Protein AF-A0A9W9VHS2-F1 (afdb_monomer_lite)

Organism: NCBI:txid293559

pLDDT: mean 76.86, std 19.92, range [28.86, 96.0]

Sequence (281 aa):
MIKSSSPRWDMLLHSLASDSERTNVASIMAAENLGFRDIIKYGIILMGSAIDSDSFDRALCAPLTPWAESLTKTLGGLDIGAVCSAGMRFLASLEGPADHPFGISYSLPRPHELSLCGMKPPLYYTSPATPWLTFASACVINARLLSIPLAEIMNPNARSPSSGGSFPRMALSLSPTWEQLTIPHYRYIDTLPWPSVRSRLIISLQGNPPMIDHNEFANDLVHNGIRCWISSNESWPEGDAPWHPYCWEVMPWFFEQWRFIFQNYMDDADSSYQYQKSRSI

Radius of gyration: 18.97 Å; chains: 1; bounding box: 43×40×58 Å

Structure (mmCIF, N/CA/C/O backbone):
data_AF-A0A9W9VHS2-F1
#
_entry.id   AF-A0A9W9VHS2-F1
#
loop_
_atom_site.group_PDB
_atom_site.id
_atom_site.type_symbol
_atom_site.label_atom_id
_atom_site.label_alt_id
_atom_site.label_comp_id
_atom_site.label_asym_id
_atom_site.label_entity_id
_atom_site.label_seq_id
_atom_site.pdbx_PDB_ins_code
_atom_site.Cartn_x
_atom_site.Cartn_y
_atom_site.Cartn_z
_atom_site.occupancy
_atom_site.B_iso_or_equiv
_atom_site.auth_seq_id
_atom_site.auth_comp_id
_atom_site.auth_asym_id
_atom_site.auth_atom_id
_atom_site.pdbx_PDB_model_num
ATOM 1 N N . MET A 1 1 ? -17.086 4.212 -27.301 1.00 32.53 1 MET A N 1
ATOM 2 C CA . MET A 1 1 ? -16.035 4.819 -26.459 1.00 32.53 1 MET A CA 1
ATOM 3 C C . MET A 1 1 ? -15.614 3.750 -25.467 1.00 32.53 1 MET A C 1
ATOM 5 O O . MET A 1 1 ? -16.359 3.468 -24.539 1.00 32.53 1 MET A O 1
ATOM 9 N N . ILE A 1 2 ? -14.534 3.031 -25.761 1.00 28.86 2 ILE A N 1
ATOM 10 C CA . ILE A 1 2 ? -14.019 1.992 -24.864 1.00 28.86 2 ILE A CA 1
ATOM 11 C C . ILE A 1 2 ? -13.414 2.758 -23.689 1.00 28.86 2 ILE A C 1
ATOM 13 O O . ILE A 1 2 ? -12.493 3.545 -23.902 1.00 28.86 2 ILE A O 1
ATOM 17 N N . LYS A 1 3 ? -13.989 2.625 -22.487 1.00 30.30 3 LYS A N 1
ATOM 18 C CA . LYS A 1 3 ? -13.339 3.119 -21.269 1.00 30.30 3 LYS A CA 1
ATOM 19 C C . LYS A 1 3 ? -11.943 2.504 -21.255 1.00 30.30 3 LYS A C 1
ATOM 21 O O . LYS A 1 3 ? -11.838 1.280 -21.241 1.00 30.30 3 LYS A O 1
ATOM 26 N N . SER A 1 4 ? -10.915 3.351 -21.319 1.00 37.69 4 SER A N 1
ATOM 27 C CA . SER A 1 4 ? -9.548 2.979 -20.963 1.00 37.69 4 SER A CA 1
ATOM 28 C C . SER A 1 4 ? -9.639 2.196 -19.658 1.00 37.69 4 SER A C 1
ATOM 30 O O . SER A 1 4 ? -10.175 2.704 -18.671 1.00 37.69 4 SER A O 1
ATOM 32 N N . SER A 1 5 ? -9.279 0.917 -19.688 1.00 44.41 5 SER A N 1
ATOM 33 C CA . SER A 1 5 ? -9.285 0.080 -18.500 1.00 44.41 5 SER A CA 1
ATOM 34 C C . SER A 1 5 ? -8.180 0.600 -17.590 1.00 44.41 5 SER A C 1
ATOM 36 O O . SER A 1 5 ? -7.014 0.276 -17.814 1.00 44.41 5 SER A O 1
ATOM 38 N N . SER A 1 6 ? -8.533 1.439 -16.610 1.00 46.59 6 SER A N 1
ATOM 39 C CA . SER A 1 6 ? -7.598 1.847 -15.561 1.00 46.59 6 SER A CA 1
ATOM 40 C C . SER A 1 6 ? -6.889 0.609 -15.009 1.00 46.59 6 SER A C 1
ATOM 42 O O . SER A 1 6 ? -7.543 -0.426 -14.837 1.00 46.59 6 SER A O 1
ATOM 44 N N . PRO A 1 7 ? -5.576 0.684 -14.734 1.00 51.94 7 PRO A N 1
ATOM 45 C CA . PRO A 1 7 ? -4.846 -0.419 -14.128 1.00 51.94 7 PRO A CA 1
ATOM 46 C C . PRO A 1 7 ? -5.531 -0.802 -12.814 1.00 51.94 7 PRO A C 1
ATOM 48 O O . PRO A 1 7 ? -5.584 -0.017 -11.865 1.00 51.94 7 PRO A O 1
ATOM 51 N N . ARG A 1 8 ? -6.128 -1.997 -12.777 1.00 59.66 8 ARG A N 1
ATOM 52 C CA . ARG A 1 8 ? -6.829 -2.481 -11.592 1.00 59.66 8 ARG A CA 1
ATOM 53 C C . ARG A 1 8 ? -5.835 -3.187 -10.678 1.00 59.66 8 ARG A C 1
ATOM 55 O O . ARG A 1 8 ? -5.081 -4.058 -11.108 1.00 59.66 8 ARG A O 1
ATOM 62 N N . TRP A 1 9 ? -5.845 -2.794 -9.412 1.00 53.94 9 TRP A N 1
ATOM 63 C CA . TRP A 1 9 ? -4.942 -3.307 -8.386 1.00 53.94 9 TRP A CA 1
ATOM 64 C C . TRP A 1 9 ? -5.081 -4.827 -8.162 1.00 53.94 9 TRP A C 1
ATOM 66 O O . TRP A 1 9 ? -4.118 -5.535 -7.867 1.00 53.94 9 TRP A O 1
ATOM 76 N N . ASP A 1 10 ? -6.278 -5.373 -8.366 1.00 56.59 10 ASP A N 1
ATOM 77 C CA . ASP A 1 10 ? -6.494 -6.819 -8.327 1.00 56.59 10 ASP A CA 1
ATOM 78 C C . ASP A 1 10 ? -5.578 -7.559 -9.322 1.00 56.59 10 ASP A C 1
ATOM 80 O O . ASP A 1 10 ? -4.903 -8.511 -8.935 1.00 56.59 10 ASP A O 1
ATOM 84 N N . MET A 1 11 ? -5.433 -7.074 -10.558 1.00 54.94 11 MET A N 1
ATOM 85 C CA . MET A 1 11 ? -4.626 -7.727 -11.599 1.00 54.94 11 MET A CA 1
ATOM 86 C C . MET A 1 11 ? -3.139 -7.865 -11.245 1.00 54.94 11 MET A C 1
ATOM 88 O O . MET A 1 11 ? -2.485 -8.799 -11.703 1.00 54.94 11 MET A O 1
ATOM 92 N N . LEU A 1 12 ? -2.603 -6.976 -10.412 1.00 61.34 12 LEU A N 1
ATOM 93 C CA . LEU A 1 12 ? -1.167 -6.919 -10.119 1.00 61.34 12 LEU A CA 1
ATOM 94 C C . LEU A 1 12 ? -0.788 -7.752 -8.912 1.00 61.34 12 LEU A C 1
ATOM 96 O O . LEU A 1 12 ? 0.263 -8.378 -8.893 1.00 61.34 12 LEU A O 1
ATOM 100 N N . LEU A 1 13 ? -1.676 -7.836 -7.927 1.00 62.31 13 LEU A N 1
ATOM 101 C CA . LEU A 1 13 ? -1.508 -8.807 -6.858 1.00 62.31 13 LEU A CA 1
ATOM 102 C C . LEU A 1 13 ? -1.894 -10.221 -7.323 1.00 62.31 13 LEU A C 1
ATOM 104 O O . LEU A 1 13 ? -1.479 -11.197 -6.698 1.00 62.31 13 LEU A O 1
ATOM 108 N N . HIS A 1 14 ? -2.647 -10.368 -8.418 1.00 68.69 14 HIS A N 1
ATOM 109 C CA . HIS A 1 14 ? -2.887 -11.663 -9.063 1.00 68.69 14 HIS A CA 1
ATOM 110 C C . HIS A 1 14 ? -1.685 -12.192 -9.857 1.00 68.69 14 HIS A C 1
ATOM 112 O O . HIS A 1 14 ? -1.662 -13.385 -10.156 1.00 68.69 14 HIS A O 1
ATOM 118 N N . SER A 1 15 ? -0.669 -11.373 -10.165 1.00 72.25 15 SER A N 1
ATOM 119 C CA . SER A 1 15 ? 0.542 -11.874 -10.833 1.00 72.25 15 SER A CA 1
ATOM 120 C C . SER A 1 15 ? 1.431 -12.723 -9.920 1.00 72.25 15 SER A C 1
ATOM 122 O O . SER A 1 15 ? 2.298 -13.429 -10.429 1.00 72.25 15 SER A O 1
ATOM 124 N N . LEU A 1 16 ? 1.227 -12.641 -8.600 1.00 83.06 16 LEU A N 1
ATOM 125 C CA . LEU A 1 16 ? 1.897 -13.455 -7.585 1.00 83.06 16 LEU A CA 1
ATOM 126 C C . LEU A 1 16 ? 1.024 -14.682 -7.287 1.00 83.06 16 LEU A C 1
ATOM 128 O O . LEU A 1 16 ? -0.092 -14.556 -6.773 1.00 83.06 16 LEU A O 1
ATOM 132 N N . ALA A 1 17 ? 1.511 -15.867 -7.641 1.00 79.38 17 ALA A N 1
ATOM 133 C CA . ALA A 1 17 ? 0.754 -17.114 -7.610 1.00 79.38 17 ALA A CA 1
ATOM 134 C C . ALA A 1 17 ? 0.729 -17.772 -6.221 1.00 79.38 17 ALA A C 1
ATOM 136 O O . ALA A 1 17 ? -0.190 -18.537 -5.933 1.00 79.38 17 ALA A O 1
ATOM 137 N N . SER A 1 18 ? 1.704 -17.476 -5.357 1.00 89.81 18 SER A N 1
ATOM 138 C CA . SER A 1 18 ? 1.847 -18.120 -4.046 1.00 89.81 18 SER A CA 1
ATOM 139 C C . SER A 1 18 ? 2.056 -17.142 -2.888 1.00 89.81 18 SER A C 1
ATOM 141 O O . SER A 1 18 ? 2.547 -16.025 -3.061 1.00 89.81 18 SER A O 1
ATOM 143 N N . ASP A 1 19 ? 1.740 -17.593 -1.673 1.00 90.88 19 ASP A N 1
ATOM 144 C CA . ASP A 1 19 ? 2.021 -16.846 -0.439 1.00 90.88 19 ASP A CA 1
ATOM 145 C C . ASP A 1 19 ? 3.524 -16.631 -0.219 1.00 90.88 19 ASP A C 1
ATOM 147 O O . ASP A 1 19 ? 3.930 -15.613 0.344 1.00 90.88 19 ASP A O 1
ATOM 151 N N . SER A 1 20 ? 4.356 -17.558 -0.706 1.00 91.81 20 SER A N 1
ATOM 152 C CA . SER A 1 20 ? 5.813 -17.422 -0.686 1.00 91.81 20 SER A CA 1
ATOM 153 C C . SER A 1 20 ? 6.271 -16.253 -1.560 1.00 91.81 20 SER A C 1
ATOM 155 O O . SER A 1 20 ? 7.003 -15.395 -1.072 1.00 91.81 20 SER A O 1
ATOM 157 N N . GLU A 1 21 ? 5.770 -16.142 -2.795 1.00 92.50 21 GLU A N 1
ATOM 158 C CA . GLU A 1 21 ? 6.075 -15.004 -3.675 1.00 92.50 21 GLU A CA 1
ATOM 159 C C . GLU A 1 21 ? 5.574 -13.683 -3.084 1.00 92.50 21 GLU A C 1
ATOM 161 O O . GLU A 1 21 ? 6.312 -12.701 -3.061 1.00 92.50 21 GLU A O 1
ATOM 166 N N . ARG A 1 22 ? 4.344 -13.656 -2.548 1.00 91.19 22 ARG A N 1
ATOM 167 C CA . ARG A 1 22 ? 3.786 -12.467 -1.878 1.00 91.19 22 ARG A CA 1
ATOM 168 C C . ARG A 1 22 ? 4.650 -12.018 -0.703 1.00 91.19 22 ARG A C 1
ATOM 170 O O . ARG A 1 22 ? 4.940 -10.832 -0.572 1.00 91.19 22 ARG A O 1
ATOM 177 N N . THR A 1 23 ? 5.081 -12.965 0.127 1.00 91.88 23 THR A N 1
ATOM 178 C CA . THR A 1 23 ? 5.946 -12.703 1.285 1.00 91.88 23 THR A CA 1
ATOM 179 C C . THR A 1 23 ? 7.326 -12.209 0.855 1.00 91.88 23 THR A C 1
ATOM 181 O O . THR A 1 23 ? 7.849 -11.270 1.460 1.00 91.88 23 THR A O 1
ATOM 184 N N . ASN A 1 24 ? 7.900 -12.803 -0.196 1.00 92.12 24 ASN A N 1
ATOM 185 C CA . ASN A 1 24 ? 9.197 -12.409 -0.739 1.00 92.12 24 ASN A CA 1
ATOM 186 C C . ASN A 1 24 ? 9.157 -10.973 -1.276 1.00 92.12 24 ASN A C 1
ATOM 188 O O . ASN A 1 24 ? 9.924 -10.122 -0.831 1.00 92.12 24 ASN A O 1
ATOM 192 N N . VAL A 1 25 ? 8.186 -10.670 -2.146 1.00 92.12 25 VAL A N 1
ATOM 193 C CA . VAL A 1 25 ? 8.010 -9.329 -2.722 1.00 92.12 25 VAL A CA 1
ATOM 194 C C . VAL A 1 25 ? 7.767 -8.289 -1.631 1.00 92.12 25 VAL A C 1
ATOM 196 O O . VAL A 1 25 ? 8.428 -7.255 -1.640 1.00 92.12 25 VAL A O 1
ATOM 199 N N . ALA A 1 26 ? 6.894 -8.563 -0.653 1.00 90.56 26 ALA A N 1
ATOM 200 C CA . ALA A 1 26 ? 6.683 -7.660 0.481 1.00 90.56 26 ALA A CA 1
ATOM 201 C C . ALA A 1 26 ? 7.987 -7.376 1.242 1.00 90.56 26 ALA A C 1
ATOM 203 O O . ALA A 1 26 ? 8.250 -6.240 1.629 1.00 90.56 26 ALA A O 1
ATOM 204 N N . SER A 1 27 ? 8.816 -8.404 1.444 1.00 90.31 27 SER A N 1
ATOM 205 C CA . SER A 1 27 ? 10.084 -8.277 2.167 1.00 90.31 27 SER A CA 1
ATOM 206 C C . SER A 1 27 ? 11.113 -7.461 1.387 1.00 90.31 27 SER A C 1
ATOM 208 O O . SER A 1 27 ? 11.754 -6.601 1.985 1.00 90.31 27 SER A O 1
ATOM 210 N N . ILE A 1 28 ? 11.224 -7.669 0.070 1.00 91.19 28 ILE A N 1
ATOM 211 C CA . ILE A 1 28 ? 12.094 -6.879 -0.816 1.00 91.19 28 ILE A CA 1
ATOM 212 C C . ILE A 1 28 ? 11.633 -5.424 -0.864 1.00 91.19 28 ILE A C 1
ATOM 214 O O . ILE A 1 28 ? 12.440 -4.520 -0.670 1.00 91.19 28 ILE A O 1
ATOM 218 N N . MET A 1 29 ? 10.332 -5.189 -1.072 1.00 90.00 29 MET A N 1
ATOM 219 C CA . MET A 1 29 ? 9.780 -3.834 -1.106 1.00 90.00 29 MET A CA 1
ATOM 220 C C . MET A 1 29 ? 10.094 -3.077 0.178 1.00 90.00 29 MET A C 1
ATOM 222 O O . MET A 1 29 ? 10.474 -1.915 0.121 1.00 90.00 29 MET A O 1
ATOM 226 N N . ALA A 1 30 ? 9.976 -3.741 1.326 1.00 87.50 30 ALA A N 1
ATOM 227 C CA . ALA A 1 30 ? 10.257 -3.105 2.596 1.00 87.50 30 ALA A CA 1
ATOM 228 C C . ALA A 1 30 ? 11.762 -2.881 2.827 1.00 87.50 30 ALA A C 1
ATOM 230 O O . ALA A 1 30 ? 12.138 -1.821 3.315 1.00 87.50 30 ALA A O 1
ATOM 231 N N . ALA A 1 31 ? 12.618 -3.837 2.450 1.00 85.75 31 ALA A N 1
ATOM 232 C CA . ALA A 1 31 ? 14.073 -3.726 2.589 1.00 85.75 31 ALA A CA 1
ATOM 233 C C . ALA A 1 31 ? 14.669 -2.586 1.760 1.00 85.75 31 ALA A C 1
ATOM 235 O O . ALA A 1 31 ? 15.481 -1.812 2.257 1.00 85.75 31 ALA A O 1
ATOM 236 N N . GLU A 1 32 ? 14.211 -2.459 0.518 1.00 87.75 32 GLU A N 1
ATOM 237 C CA . GLU A 1 32 ? 14.731 -1.497 -0.457 1.00 87.75 32 GLU A CA 1
ATOM 238 C C . GLU A 1 32 ? 13.888 -0.211 -0.521 1.00 87.75 32 GLU A C 1
ATOM 240 O O . GLU A 1 32 ? 14.086 0.645 -1.382 1.00 87.75 32 GLU A O 1
ATOM 245 N N . ASN A 1 33 ? 12.916 -0.077 0.385 1.00 88.12 33 ASN A N 1
ATOM 246 C CA . ASN A 1 33 ? 11.958 1.020 0.437 1.00 88.12 33 ASN A CA 1
ATOM 247 C C . ASN A 1 33 ? 11.259 1.311 -0.907 1.00 88.12 33 ASN A C 1
ATOM 249 O O . ASN A 1 33 ? 11.083 2.462 -1.314 1.00 88.12 33 ASN A O 1
ATOM 253 N N . LEU A 1 34 ? 10.868 0.253 -1.614 1.00 89.31 34 LEU A N 1
ATOM 254 C CA . LEU A 1 34 ? 10.245 0.350 -2.927 1.00 89.31 34 LEU A CA 1
ATOM 255 C C . LEU A 1 34 ? 8.770 0.708 -2.796 1.00 89.31 34 LEU A C 1
ATOM 257 O O . LEU A 1 34 ? 8.041 0.228 -1.922 1.00 89.31 34 LEU A O 1
ATOM 261 N N . GLY A 1 35 ? 8.318 1.551 -3.713 1.00 87.00 35 GLY A N 1
ATOM 262 C CA . GLY A 1 35 ? 6.918 1.837 -3.942 1.00 87.00 35 GLY A CA 1
ATOM 263 C C . GLY A 1 35 ? 6.473 1.304 -5.294 1.00 87.00 35 GLY A C 1
ATOM 264 O O . GLY A 1 35 ? 7.200 0.661 -6.053 1.00 87.00 35 GLY A O 1
ATOM 265 N N . PHE A 1 36 ? 5.236 1.621 -5.634 1.00 86.25 36 PHE A N 1
ATOM 266 C CA . PHE A 1 36 ? 4.644 1.128 -6.865 1.00 86.25 36 PHE A CA 1
ATOM 267 C C . PHE A 1 36 ? 5.265 1.726 -8.139 1.00 86.25 36 PHE A C 1
ATOM 269 O O . PHE A 1 36 ? 5.357 1.069 -9.177 1.00 86.25 36 PHE A O 1
ATOM 276 N N . ARG A 1 37 ? 5.772 2.959 -8.047 1.00 89.50 37 ARG A N 1
ATOM 277 C CA . ARG A 1 37 ? 6.548 3.581 -9.127 1.00 89.50 37 ARG A CA 1
ATOM 278 C C . ARG A 1 37 ? 7.800 2.773 -9.485 1.00 89.50 37 ARG A C 1
ATOM 280 O O . ARG A 1 37 ? 8.171 2.722 -10.653 1.00 89.50 37 ARG A O 1
ATOM 287 N N . ASP A 1 38 ? 8.422 2.123 -8.500 1.00 92.25 38 ASP A N 1
ATOM 288 C CA . ASP A 1 38 ? 9.643 1.337 -8.676 1.00 92.25 38 ASP A CA 1
ATOM 289 C C . ASP A 1 38 ? 9.328 0.022 -9.393 1.00 92.25 38 ASP A C 1
ATOM 291 O O . ASP A 1 38 ? 10.017 -0.343 -10.342 1.00 92.25 38 ASP A O 1
ATOM 295 N N . ILE A 1 39 ? 8.210 -0.621 -9.036 1.00 92.00 39 ILE A N 1
ATOM 296 C CA . ILE A 1 39 ? 7.674 -1.788 -9.757 1.00 92.00 39 ILE A CA 1
ATOM 297 C C . ILE A 1 39 ? 7.435 -1.447 -11.234 1.00 92.00 39 ILE A C 1
ATOM 299 O O . ILE A 1 39 ? 7.870 -2.186 -12.118 1.00 92.00 39 ILE A O 1
ATOM 303 N N . ILE A 1 40 ? 6.790 -0.309 -11.513 1.00 91.75 40 ILE A N 1
ATOM 304 C CA . ILE A 1 40 ? 6.553 0.158 -12.886 1.00 91.75 40 ILE A CA 1
ATOM 305 C C . ILE A 1 40 ? 7.873 0.443 -13.607 1.00 91.75 40 ILE A C 1
ATOM 307 O O . ILE A 1 40 ? 8.042 0.016 -14.747 1.00 91.75 40 ILE A O 1
ATOM 311 N N . LYS A 1 41 ? 8.836 1.097 -12.948 1.00 93.88 41 LYS A N 1
ATOM 312 C CA . LYS A 1 41 ? 10.167 1.360 -13.510 1.00 93.88 41 LYS A CA 1
ATOM 313 C C . LYS A 1 41 ? 10.887 0.068 -13.897 1.00 93.88 41 LYS A C 1
ATOM 315 O O . LYS A 1 41 ? 11.381 -0.021 -15.019 1.00 93.88 41 LYS A O 1
ATOM 320 N N . TYR A 1 42 ? 10.914 -0.939 -13.022 1.00 94.94 42 TYR A N 1
ATOM 321 C CA . TYR A 1 42 ? 11.505 -2.241 -13.350 1.00 94.94 42 TYR A CA 1
ATOM 322 C C . TYR A 1 42 ? 10.773 -2.916 -14.511 1.00 94.94 42 TYR A C 1
ATOM 324 O O . TYR A 1 42 ? 11.420 -3.410 -15.431 1.00 94.94 42 TYR A O 1
ATOM 332 N N . GLY A 1 43 ? 9.439 -2.866 -14.525 1.00 93.94 43 GLY A N 1
ATOM 333 C CA . GLY A 1 43 ? 8.633 -3.363 -15.638 1.00 93.94 43 GLY A CA 1
ATOM 334 C C . GLY A 1 43 ? 8.981 -2.710 -16.978 1.00 93.94 43 GLY A C 1
ATOM 335 O O . GLY A 1 43 ? 9.184 -3.407 -17.966 1.00 93.94 43 GLY A O 1
ATOM 336 N N . ILE A 1 44 ? 9.113 -1.381 -17.010 1.00 94.06 44 ILE A N 1
ATOM 337 C CA . ILE A 1 44 ? 9.492 -0.617 -18.210 1.00 94.06 44 ILE A CA 1
ATOM 338 C C . ILE A 1 44 ? 10.878 -1.048 -18.712 1.00 94.06 44 ILE A C 1
ATOM 340 O O . ILE A 1 44 ? 11.036 -1.305 -19.906 1.00 94.06 44 ILE A O 1
ATOM 344 N N . ILE A 1 45 ? 11.853 -1.177 -17.804 1.00 95.06 45 ILE A N 1
ATOM 345 C CA . ILE A 1 45 ? 13.222 -1.610 -18.128 1.00 95.06 45 ILE A CA 1
ATOM 346 C C . ILE A 1 45 ? 13.221 -3.013 -18.744 1.00 95.06 45 ILE A C 1
ATOM 348 O O . ILE A 1 45 ? 13.846 -3.239 -19.779 1.00 95.06 45 ILE A O 1
ATOM 352 N N . LEU A 1 46 ? 12.481 -3.950 -18.149 1.00 94.81 46 LEU A N 1
ATOM 353 C CA . LEU A 1 46 ? 12.388 -5.333 -18.633 1.00 94.81 46 LEU A CA 1
ATOM 354 C C . LEU A 1 46 ? 11.705 -5.443 -19.997 1.00 94.81 46 LEU A C 1
ATOM 356 O O . LEU A 1 46 ? 12.008 -6.351 -20.766 1.00 94.81 46 LEU A O 1
ATOM 360 N N . MET A 1 47 ? 10.820 -4.501 -20.315 1.00 92.81 47 MET A N 1
ATOM 361 C CA . MET A 1 47 ? 10.175 -4.388 -21.624 1.00 92.81 47 MET A CA 1
ATOM 362 C C . MET A 1 47 ? 11.055 -3.671 -22.666 1.00 92.81 47 MET A C 1
ATOM 364 O O . MET A 1 47 ? 10.578 -3.344 -23.752 1.00 92.81 47 MET A O 1
ATOM 368 N N . GLY A 1 48 ? 12.332 -3.412 -22.361 1.00 92.38 48 GLY A N 1
ATOM 369 C CA . GLY A 1 48 ? 13.285 -2.787 -23.283 1.00 92.38 48 GLY A CA 1
ATOM 370 C C . GLY A 1 48 ? 13.081 -1.282 -23.467 1.00 92.38 48 GLY A C 1
ATOM 371 O O . GLY A 1 48 ? 13.552 -0.715 -24.450 1.00 92.38 48 GLY A O 1
ATOM 372 N N . SER A 1 49 ? 12.366 -0.638 -22.544 1.00 92.69 49 SER A N 1
ATOM 373 C CA . SER A 1 49 ? 12.118 0.805 -22.531 1.00 92.69 49 SER A CA 1
ATOM 374 C C . SER A 1 49 ? 12.828 1.471 -21.349 1.00 92.69 49 SER A C 1
ATOM 376 O O . SER A 1 49 ? 13.364 0.806 -20.465 1.00 92.69 49 SER A O 1
ATOM 378 N N . ALA A 1 50 ? 12.835 2.801 -21.308 1.00 91.75 50 ALA A N 1
ATOM 379 C CA . ALA A 1 50 ? 13.382 3.562 -20.190 1.00 91.75 50 ALA A CA 1
ATOM 380 C C . ALA A 1 50 ? 12.447 4.715 -19.819 1.00 91.75 50 ALA A C 1
ATOM 382 O O . ALA A 1 50 ? 11.735 5.246 -20.668 1.00 91.75 50 ALA A O 1
ATOM 383 N N . ILE A 1 51 ? 12.469 5.091 -18.543 1.00 92.31 51 ILE A N 1
ATOM 384 C CA . ILE A 1 51 ? 11.773 6.261 -18.009 1.00 92.31 51 ILE A CA 1
ATOM 385 C C . ILE A 1 51 ? 12.817 7.314 -17.633 1.00 92.31 51 ILE A C 1
ATOM 387 O O . ILE A 1 51 ? 13.817 6.992 -16.989 1.00 92.31 51 ILE A O 1
ATOM 391 N N . ASP A 1 52 ? 12.611 8.556 -18.063 1.00 92.19 52 ASP A N 1
ATOM 392 C CA . ASP A 1 52 ? 13.448 9.684 -17.658 1.00 92.19 52 ASP A CA 1
ATOM 393 C C . ASP A 1 52 ? 13.171 10.092 -16.199 1.00 92.19 52 ASP A C 1
ATOM 395 O O . ASP A 1 52 ? 12.121 9.764 -15.640 1.00 92.19 52 ASP A O 1
ATOM 399 N N . SER A 1 53 ? 14.121 10.796 -15.570 1.00 90.62 53 SER A N 1
ATOM 400 C CA . SER A 1 53 ? 14.007 11.170 -14.150 1.00 90.62 53 SER A CA 1
ATOM 401 C C . SER A 1 53 ? 12.775 12.027 -13.883 1.00 90.62 53 SER A C 1
ATOM 403 O O . SER A 1 53 ? 12.047 11.747 -12.939 1.00 90.62 53 SER A O 1
ATOM 405 N N . ASP A 1 54 ? 12.477 13.000 -14.746 1.00 88.88 54 ASP A N 1
ATOM 406 C CA . ASP A 1 54 ? 11.348 13.913 -14.544 1.00 88.88 54 ASP A CA 1
ATOM 407 C C . ASP A 1 54 ? 10.011 13.161 -14.610 1.00 88.88 54 ASP A C 1
ATOM 409 O O . ASP A 1 54 ? 9.105 13.376 -13.801 1.00 88.88 54 ASP A O 1
ATOM 413 N N . SER A 1 55 ? 9.866 12.236 -15.560 1.00 89.88 55 SER A N 1
ATOM 414 C CA . SER A 1 55 ? 8.706 11.347 -15.644 1.00 89.88 55 SER A CA 1
ATOM 415 C C . SER A 1 55 ? 8.599 10.410 -14.448 1.00 89.88 55 SER A C 1
ATOM 417 O O . SER A 1 55 ? 7.484 10.142 -14.002 1.00 89.88 55 SER A O 1
ATOM 419 N N . PHE A 1 56 ? 9.718 9.927 -13.912 1.00 90.44 56 PHE A N 1
ATOM 420 C CA . PHE A 1 56 ? 9.726 9.086 -12.719 1.00 90.44 56 PHE A CA 1
ATOM 421 C C . PHE A 1 56 ? 9.359 9.874 -11.452 1.00 90.44 56 PHE A C 1
ATOM 423 O O . PHE A 1 56 ? 8.534 9.415 -10.664 1.00 90.44 56 PHE A O 1
ATOM 430 N N . ASP A 1 57 ? 9.898 11.079 -11.279 1.00 88.50 57 ASP A N 1
ATOM 431 C CA . ASP A 1 57 ? 9.674 11.919 -10.099 1.00 88.50 57 ASP A CA 1
ATOM 432 C C . ASP A 1 57 ? 8.259 12.503 -10.060 1.00 88.50 57 ASP A C 1
ATOM 434 O O . ASP A 1 57 ? 7.679 12.656 -8.981 1.00 88.50 57 ASP A O 1
ATOM 438 N N . ARG A 1 58 ? 7.632 12.716 -11.228 1.00 87.50 58 ARG A N 1
ATOM 439 C CA . ARG A 1 58 ? 6.209 13.086 -11.331 1.00 87.50 58 ARG A CA 1
ATOM 440 C C . ARG A 1 58 ? 5.263 12.101 -10.638 1.00 87.50 58 ARG A C 1
ATOM 442 O O . ARG A 1 58 ? 4.184 12.525 -10.232 1.00 87.50 58 ARG A O 1
ATOM 449 N N . ALA A 1 59 ? 5.671 10.845 -10.444 1.00 87.31 59 ALA A N 1
ATOM 450 C CA . ALA A 1 59 ? 4.925 9.856 -9.663 1.00 87.31 59 ALA A CA 1
ATOM 451 C C . ALA A 1 59 ? 4.632 10.311 -8.222 1.00 87.31 59 ALA A C 1
ATOM 453 O O . ALA A 1 59 ? 3.665 9.879 -7.616 1.00 87.31 59 ALA A O 1
ATOM 454 N N . LEU A 1 60 ? 5.469 11.173 -7.636 1.00 85.00 60 LEU A N 1
ATOM 455 C CA . LEU A 1 60 ? 5.259 11.653 -6.264 1.00 85.00 60 LEU A CA 1
ATOM 456 C C . LEU A 1 60 ? 4.202 12.759 -6.170 1.00 85.00 60 LEU A C 1
ATOM 458 O O . LEU A 1 60 ? 3.692 13.048 -5.087 1.00 85.00 60 LEU A O 1
ATOM 462 N N . CYS A 1 61 ? 3.878 13.387 -7.297 1.00 85.25 61 CYS A N 1
ATOM 463 C CA . CYS A 1 61 ? 3.087 14.612 -7.347 1.00 85.25 61 CYS A CA 1
ATOM 464 C C . CYS A 1 61 ? 1.725 14.421 -8.024 1.00 85.25 61 CYS A C 1
ATOM 466 O O . CYS A 1 61 ? 1.022 15.407 -8.240 1.00 85.25 61 CYS A O 1
ATOM 468 N N . ALA A 1 62 ? 1.358 13.193 -8.390 1.00 85.62 62 ALA A N 1
ATOM 469 C CA . ALA A 1 62 ? 0.128 12.900 -9.110 1.00 85.62 62 ALA A CA 1
ATOM 470 C C . ALA A 1 62 ? -0.481 11.562 -8.662 1.00 85.62 62 ALA A C 1
ATOM 472 O O . ALA A 1 62 ? 0.262 10.676 -8.241 1.00 85.62 62 ALA A O 1
ATOM 473 N N . PRO A 1 63 ? -1.807 11.379 -8.808 1.00 88.56 63 PRO A N 1
ATOM 474 C CA . PRO A 1 63 ? -2.428 10.072 -8.630 1.00 88.56 63 PRO A CA 1
ATOM 475 C C . PRO A 1 63 ? -1.897 9.050 -9.644 1.00 88.56 63 PRO A C 1
ATOM 477 O O . PRO A 1 63 ? -1.416 9.412 -10.729 1.00 88.56 63 PRO A O 1
ATOM 480 N N . LEU A 1 64 ? -2.043 7.760 -9.325 1.00 87.12 64 LEU A N 1
ATOM 481 C CA . LEU A 1 64 ? -1.453 6.683 -10.127 1.00 87.12 64 LEU A CA 1
ATOM 482 C C . LEU A 1 64 ? -1.976 6.682 -11.567 1.00 87.12 64 LEU A C 1
ATOM 484 O O . LEU A 1 64 ? -1.197 6.554 -12.511 1.00 87.12 64 LEU A O 1
ATOM 488 N N . THR A 1 65 ? -3.296 6.804 -11.739 1.00 85.81 65 THR A N 1
ATOM 489 C CA . THR A 1 65 ? -3.938 6.679 -13.058 1.00 85.81 65 THR A CA 1
ATOM 490 C C . THR A 1 65 ? -3.480 7.783 -14.023 1.00 85.81 65 THR A C 1
ATOM 492 O O . THR A 1 65 ? -2.969 7.438 -15.091 1.00 85.81 65 THR A O 1
ATOM 495 N N . PRO A 1 66 ? -3.559 9.087 -13.681 1.00 88.44 66 PRO A N 1
ATOM 496 C CA . PRO A 1 66 ? -3.041 10.153 -14.542 1.00 88.44 66 PRO A CA 1
ATOM 497 C C . PRO A 1 66 ? -1.548 10.018 -14.868 1.00 88.44 66 PRO A C 1
ATOM 499 O O . PRO A 1 66 ? -1.137 10.280 -16.003 1.00 88.44 66 PRO A O 1
ATOM 502 N N . TRP A 1 67 ? -0.728 9.598 -13.899 1.00 90.25 67 TRP A N 1
ATOM 503 C CA . TRP A 1 67 ? 0.699 9.378 -14.131 1.00 90.25 67 TRP A CA 1
ATOM 504 C C . TRP A 1 67 ? 0.940 8.220 -15.109 1.00 90.25 67 TRP A C 1
ATOM 506 O O . TRP A 1 67 ? 1.643 8.395 -16.106 1.00 90.25 67 TRP A O 1
ATOM 516 N N . ALA A 1 68 ? 0.290 7.074 -14.894 1.00 87.94 68 ALA A N 1
ATOM 517 C CA . ALA A 1 68 ? 0.379 5.911 -15.772 1.00 87.94 68 ALA A CA 1
ATOM 518 C C . ALA A 1 68 ? -0.095 6.222 -17.203 1.00 87.94 68 ALA A C 1
ATOM 520 O O . ALA A 1 68 ? 0.577 5.859 -18.167 1.00 87.94 68 ALA A O 1
ATOM 521 N N . GLU A 1 69 ? -1.195 6.966 -17.363 1.00 88.31 69 GLU A N 1
ATOM 522 C CA . GLU A 1 69 ? -1.661 7.425 -18.677 1.00 88.31 69 GLU A CA 1
ATOM 523 C C . GLU A 1 69 ? -0.643 8.339 -19.371 1.00 88.31 69 GLU A C 1
ATOM 525 O O . GLU A 1 69 ? -0.460 8.254 -20.590 1.00 88.31 69 GLU A O 1
ATOM 530 N N . SER A 1 70 ? 0.034 9.213 -18.616 1.00 90.25 70 SER A N 1
ATOM 531 C CA . SER A 1 70 ? 1.120 10.029 -19.162 1.00 90.25 70 SER A CA 1
ATOM 532 C C . SER A 1 70 ? 2.274 9.155 -19.646 1.00 90.25 70 SER A C 1
ATOM 534 O O . SER A 1 70 ? 2.814 9.436 -20.714 1.00 90.25 70 SER A O 1
ATOM 536 N N . LEU A 1 71 ? 2.644 8.105 -18.908 1.00 89.94 71 LEU A N 1
ATOM 537 C CA . LEU A 1 71 ? 3.700 7.179 -19.324 1.00 89.94 71 LEU A CA 1
ATOM 538 C C . LEU A 1 71 ? 3.322 6.426 -20.595 1.00 89.94 71 LEU A C 1
ATOM 540 O O . LEU A 1 71 ? 4.123 6.379 -21.526 1.00 89.94 71 LEU A O 1
ATOM 544 N N . THR A 1 72 ? 2.098 5.898 -20.679 1.00 88.56 72 THR A N 1
ATOM 545 C CA . THR A 1 72 ? 1.605 5.222 -21.887 1.00 88.56 72 THR A CA 1
ATOM 546 C C . THR A 1 72 ? 1.680 6.137 -23.106 1.00 88.56 72 THR A C 1
ATOM 548 O O . THR A 1 72 ? 2.096 5.691 -24.172 1.00 88.56 72 THR A O 1
ATOM 551 N N . LYS A 1 73 ? 1.328 7.423 -22.969 1.00 89.06 73 LYS A N 1
ATOM 552 C CA . LYS A 1 73 ? 1.433 8.399 -24.069 1.00 89.06 73 LYS A CA 1
ATOM 553 C C . LYS A 1 73 ? 2.885 8.659 -24.472 1.00 89.06 73 LYS A C 1
ATOM 555 O O . LYS A 1 73 ? 3.185 8.638 -25.662 1.00 89.06 73 LYS A O 1
ATOM 560 N N . THR A 1 74 ? 3.775 8.879 -23.505 1.00 88.94 74 THR A N 1
ATOM 561 C CA . THR A 1 74 ? 5.192 9.183 -23.767 1.00 88.94 74 THR A CA 1
ATOM 562 C C . THR A 1 74 ? 5.946 7.989 -24.354 1.00 88.94 74 THR A C 1
ATOM 564 O O . THR A 1 74 ? 6.797 8.163 -25.219 1.00 88.94 74 THR A O 1
ATOM 567 N N . LEU A 1 75 ? 5.619 6.773 -23.912 1.00 87.50 75 LEU A N 1
ATOM 568 C CA . LEU A 1 75 ? 6.340 5.543 -24.251 1.00 87.50 75 LEU A CA 1
ATOM 569 C C . LEU A 1 75 ? 5.654 4.723 -25.358 1.00 87.50 75 LEU A C 1
ATOM 571 O O . LEU A 1 75 ? 5.942 3.542 -25.525 1.00 87.50 75 LEU A O 1
ATOM 575 N N . GLY A 1 76 ? 4.752 5.336 -26.131 1.00 84.88 76 GLY A N 1
ATOM 576 C CA . GLY A 1 76 ? 4.233 4.740 -27.366 1.00 84.88 76 GLY A CA 1
ATOM 577 C C . GLY A 1 76 ? 3.184 3.640 -27.181 1.00 84.88 76 GLY A C 1
ATOM 578 O O . GLY A 1 76 ? 3.147 2.697 -27.965 1.00 84.88 76 GLY A O 1
ATOM 579 N N . GLY A 1 77 ? 2.306 3.757 -26.182 1.00 81.06 77 GLY A N 1
ATOM 580 C CA . GLY A 1 77 ? 1.177 2.840 -26.002 1.00 81.06 77 GLY A CA 1
ATOM 581 C C . GLY A 1 77 ? 1.488 1.613 -25.145 1.00 81.06 77 GLY A C 1
ATOM 582 O O . GLY A 1 77 ? 0.907 0.556 -25.378 1.00 81.06 77 GLY A O 1
ATOM 583 N N . LEU A 1 78 ? 2.388 1.738 -24.162 1.00 83.50 78 LEU A N 1
ATOM 584 C CA . LEU A 1 78 ? 2.674 0.662 -23.208 1.00 83.50 78 LEU A CA 1
ATOM 585 C C . LEU A 1 78 ? 1.407 0.170 -22.494 1.00 83.50 78 LEU A C 1
ATOM 587 O O . LEU A 1 78 ? 0.653 0.963 -21.919 1.00 83.50 78 LEU A O 1
ATOM 591 N N . ASP A 1 79 ? 1.242 -1.153 -22.461 1.00 86.75 79 ASP A N 1
ATOM 592 C CA . ASP A 1 79 ? 0.284 -1.828 -21.589 1.00 86.75 79 ASP A CA 1
ATOM 593 C C . ASP A 1 79 ? 0.812 -1.792 -20.148 1.00 86.75 79 ASP A C 1
ATOM 595 O O . ASP A 1 79 ? 1.707 -2.549 -19.764 1.00 86.75 79 ASP A O 1
ATOM 599 N N . ILE A 1 80 ? 0.252 -0.888 -19.343 1.00 84.25 80 ILE A N 1
ATOM 600 C CA . ILE A 1 80 ? 0.640 -0.705 -17.939 1.00 84.25 80 ILE A CA 1
ATOM 601 C C . ILE A 1 80 ? 0.384 -1.972 -17.112 1.00 84.25 80 ILE A C 1
ATOM 603 O O . ILE A 1 80 ? 1.155 -2.268 -16.201 1.00 84.25 80 ILE A O 1
ATOM 607 N N . GLY A 1 81 ? -0.641 -2.763 -17.440 1.00 83.44 81 GLY A N 1
ATOM 608 C CA . GLY A 1 81 ? -0.899 -4.036 -16.766 1.00 83.44 81 GLY A CA 1
ATOM 609 C C . GLY A 1 81 ? 0.225 -5.044 -17.008 1.00 83.44 81 GLY A C 1
ATOM 610 O O . GLY A 1 81 ? 0.702 -5.687 -16.064 1.00 83.44 81 GLY A O 1
ATOM 611 N N . ALA A 1 82 ? 0.703 -5.139 -18.252 1.00 87.19 82 ALA A N 1
ATOM 612 C CA . ALA A 1 82 ? 1.849 -5.974 -18.608 1.00 87.19 82 ALA A CA 1
ATOM 613 C C . ALA A 1 82 ? 3.152 -5.475 -17.960 1.00 87.19 82 ALA A C 1
ATOM 615 O O . ALA A 1 82 ? 3.899 -6.282 -17.405 1.00 87.19 82 ALA A O 1
ATOM 616 N N . VAL A 1 83 ? 3.387 -4.157 -17.959 1.00 90.06 83 VAL A N 1
ATOM 617 C CA . VAL A 1 83 ? 4.538 -3.514 -17.298 1.00 90.06 83 VAL A CA 1
ATOM 618 C C . VAL A 1 83 ? 4.573 -3.858 -15.810 1.00 90.06 83 VAL A C 1
ATOM 620 O O . VAL A 1 83 ? 5.569 -4.391 -15.322 1.00 90.06 83 VAL A O 1
ATOM 623 N N . CYS A 1 84 ? 3.481 -3.622 -15.086 1.00 87.31 84 CYS A N 1
ATOM 624 C CA . CYS A 1 84 ? 3.419 -3.926 -13.661 1.00 87.31 84 CYS A CA 1
ATOM 625 C C . CYS A 1 84 ? 3.576 -5.432 -13.388 1.00 87.31 84 CYS A C 1
ATOM 627 O O . CYS A 1 84 ? 4.272 -5.809 -12.449 1.00 87.31 84 CYS A O 1
ATOM 629 N N . SER A 1 85 ? 2.985 -6.298 -14.223 1.00 87.94 85 SER A N 1
ATOM 630 C CA . SER A 1 85 ? 3.142 -7.756 -14.100 1.00 87.94 85 SER A CA 1
ATOM 631 C C . SER A 1 85 ? 4.596 -8.198 -14.293 1.00 87.94 85 SER A C 1
ATOM 633 O O . SER A 1 85 ? 5.076 -9.065 -13.563 1.00 87.94 85 SER A O 1
ATOM 635 N N . ALA A 1 86 ? 5.307 -7.607 -15.259 1.00 92.06 86 ALA A N 1
ATOM 636 C CA . ALA A 1 86 ? 6.725 -7.869 -15.489 1.00 92.06 86 ALA A CA 1
ATOM 637 C C . ALA A 1 86 ? 7.577 -7.413 -14.296 1.00 92.06 86 ALA A C 1
ATOM 639 O O . ALA A 1 86 ? 8.397 -8.189 -13.807 1.00 92.06 86 ALA A O 1
ATOM 640 N N . GLY A 1 87 ? 7.329 -6.206 -13.775 1.00 93.06 87 GLY A N 1
ATOM 641 C CA . GLY A 1 87 ? 8.010 -5.682 -12.590 1.00 93.06 87 GLY A CA 1
ATOM 642 C C . GLY A 1 87 ? 7.784 -6.540 -11.341 1.00 93.06 87 GLY A C 1
ATOM 643 O O . GLY A 1 87 ? 8.742 -6.904 -10.663 1.00 93.06 87 GLY A O 1
ATOM 644 N N . MET A 1 88 ? 6.537 -6.939 -11.068 1.00 90.31 88 MET A N 1
ATOM 645 C CA . MET A 1 88 ? 6.203 -7.812 -9.934 1.00 90.31 88 MET A CA 1
ATOM 646 C C . MET A 1 88 ? 6.865 -9.188 -10.041 1.00 90.31 88 MET A C 1
ATOM 648 O O . MET A 1 88 ? 7.420 -9.678 -9.061 1.00 90.31 88 MET A O 1
ATOM 652 N N . ARG A 1 89 ? 6.837 -9.813 -11.226 1.00 92.19 89 ARG A N 1
ATOM 653 C CA . ARG A 1 89 ? 7.493 -11.113 -11.450 1.00 92.19 89 ARG A CA 1
ATOM 654 C C . ARG A 1 89 ? 9.005 -11.027 -11.324 1.00 92.19 89 ARG A C 1
ATOM 656 O O . ARG A 1 89 ? 9.618 -11.954 -10.808 1.00 92.19 89 ARG A O 1
ATOM 663 N N . PHE A 1 90 ? 9.597 -9.922 -11.763 1.00 94.50 90 PHE A N 1
ATOM 664 C CA . PHE A 1 90 ? 11.015 -9.683 -11.556 1.00 94.50 90 PHE A CA 1
ATOM 665 C C . PHE A 1 90 ? 11.354 -9.617 -10.071 1.00 94.50 90 PHE A C 1
ATOM 667 O O . PHE A 1 90 ? 12.199 -10.391 -9.636 1.00 94.50 90 PHE A O 1
ATOM 674 N N . LEU A 1 91 ? 10.641 -8.808 -9.278 1.00 93.31 91 LEU A N 1
ATOM 675 C CA . LEU A 1 91 ? 10.850 -8.781 -7.825 1.00 93.31 91 LEU A CA 1
ATOM 676 C C . LEU A 1 91 ? 10.646 -10.162 -7.189 1.00 93.31 91 LEU A C 1
ATOM 678 O O . LEU A 1 91 ? 11.447 -10.568 -6.358 1.00 93.31 91 LEU A O 1
ATOM 682 N N . ALA A 1 92 ? 9.623 -10.910 -7.609 1.00 93.19 92 ALA A N 1
ATOM 683 C CA . ALA A 1 92 ? 9.376 -12.259 -7.104 1.00 93.19 92 ALA A CA 1
ATOM 684 C C . ALA A 1 92 ? 10.516 -13.243 -7.424 1.00 93.19 92 ALA A C 1
ATOM 686 O O . ALA A 1 92 ? 10.729 -14.178 -6.656 1.00 93.19 92 ALA A O 1
ATOM 687 N N . SER A 1 93 ? 11.241 -13.029 -8.528 1.00 94.31 93 SER A N 1
ATOM 688 C CA . SER A 1 93 ? 12.387 -13.851 -8.941 1.00 94.31 93 SER A CA 1
ATOM 689 C C . SER A 1 93 ? 13.694 -13.524 -8.216 1.00 94.31 93 SER A C 1
ATOM 691 O O . SER A 1 93 ? 14.638 -14.307 -8.298 1.00 94.31 93 SER A O 1
ATOM 693 N N . LEU A 1 94 ? 13.766 -12.376 -7.536 1.00 94.19 94 LEU A N 1
ATOM 694 C CA . LEU A 1 94 ? 14.934 -12.003 -6.747 1.00 94.19 94 LEU A CA 1
ATOM 695 C C . LEU A 1 94 ? 14.960 -12.791 -5.437 1.00 94.19 94 LEU A C 1
ATOM 697 O O . LEU A 1 94 ? 13.922 -13.093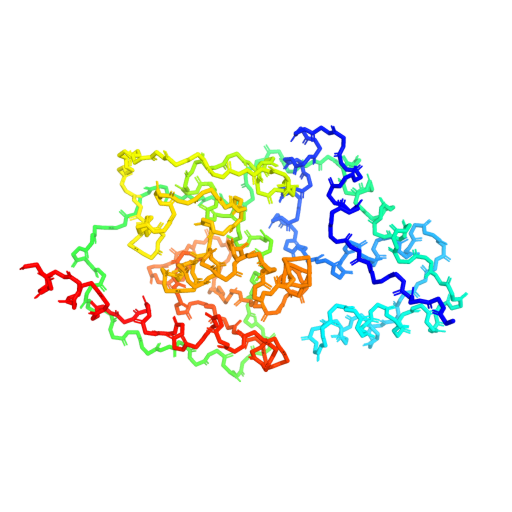 -4.843 1.00 94.19 94 LEU A O 1
ATOM 701 N N . GLU A 1 95 ? 16.166 -13.081 -4.962 1.00 92.50 95 GLU A N 1
ATOM 702 C CA . GLU A 1 95 ? 16.356 -13.591 -3.611 1.00 92.50 95 GLU A CA 1
ATOM 703 C C . GLU A 1 95 ? 16.045 -12.470 -2.612 1.00 92.50 95 GLU A C 1
ATOM 705 O O . GLU A 1 95 ? 16.626 -11.384 -2.674 1.00 92.50 95 GLU A O 1
ATOM 710 N N . GLY A 1 96 ? 15.073 -12.711 -1.733 1.00 85.81 96 GLY A N 1
ATOM 711 C CA . GLY A 1 96 ? 14.732 -11.777 -0.668 1.00 85.81 96 GLY A CA 1
ATOM 712 C C . GLY A 1 96 ? 15.846 -11.652 0.371 1.00 85.81 96 GLY A C 1
ATOM 713 O O . GLY A 1 96 ? 16.763 -12.473 0.414 1.00 85.81 96 GLY A O 1
ATOM 714 N N . PRO A 1 97 ? 15.775 -10.639 1.248 1.00 84.88 97 PRO A N 1
ATOM 715 C CA . PRO A 1 97 ? 16.774 -10.461 2.293 1.00 84.88 97 PRO A CA 1
ATOM 716 C C . PRO A 1 97 ? 16.809 -11.684 3.227 1.00 84.88 97 PRO A C 1
ATOM 718 O O . PRO A 1 97 ? 15.762 -12.169 3.662 1.00 84.88 97 PRO A O 1
ATOM 721 N N . ALA A 1 98 ? 18.019 -12.171 3.531 1.00 69.12 98 ALA A N 1
ATOM 722 C CA . ALA A 1 98 ? 18.238 -13.323 4.414 1.00 69.12 98 ALA A CA 1
ATOM 723 C C . ALA A 1 98 ? 17.752 -13.057 5.850 1.00 69.12 98 ALA A C 1
ATOM 725 O O . ALA A 1 98 ? 17.202 -13.945 6.499 1.00 69.12 98 ALA A O 1
ATOM 726 N N . ASP A 1 99 ? 17.919 -11.812 6.303 1.00 64.12 99 ASP A N 1
ATOM 727 C CA . ASP A 1 99 ? 17.456 -11.314 7.593 1.00 64.12 99 ASP A CA 1
ATOM 728 C C . ASP A 1 99 ? 16.271 -10.359 7.430 1.00 64.12 99 ASP A C 1
ATOM 730 O O . ASP A 1 99 ? 15.967 -9.836 6.355 1.00 64.12 99 ASP A O 1
ATOM 734 N N . HIS A 1 100 ? 15.576 -10.091 8.531 1.00 62.12 100 HIS A N 1
ATOM 735 C CA . HIS A 1 100 ? 14.517 -9.096 8.525 1.00 62.12 100 HIS A CA 1
ATOM 736 C C . HIS A 1 100 ? 15.096 -7.687 8.304 1.00 62.12 100 HIS A C 1
ATOM 738 O O . HIS A 1 100 ? 15.924 -7.257 9.103 1.00 62.12 100 HIS A O 1
ATOM 744 N N . PRO A 1 101 ? 14.604 -6.914 7.313 1.00 54.34 101 PRO A N 1
ATOM 745 C CA . PRO A 1 101 ? 15.150 -5.588 6.994 1.00 54.34 101 PRO A CA 1
ATOM 746 C C . PRO A 1 101 ? 15.008 -4.545 8.108 1.00 54.34 101 PRO A C 1
ATOM 748 O O . PRO A 1 101 ? 15.603 -3.479 8.038 1.00 54.34 101 PRO A O 1
ATOM 751 N N . PHE A 1 102 ? 14.227 -4.848 9.144 1.00 60.41 102 PHE A N 1
ATOM 752 C CA . PHE A 1 102 ? 14.052 -3.984 10.299 1.00 60.41 102 PHE A CA 1
ATOM 753 C C . PHE A 1 102 ? 14.344 -4.803 11.550 1.00 60.41 102 PHE A C 1
ATOM 755 O O . PHE A 1 102 ? 13.603 -5.739 11.866 1.00 60.41 102 PHE A O 1
ATOM 762 N N . GLY A 1 103 ? 15.406 -4.440 12.268 1.00 49.50 103 GLY A N 1
ATOM 763 C CA . GLY A 1 103 ? 15.673 -4.920 13.621 1.00 49.50 103 GLY A CA 1
ATOM 764 C C . GLY A 1 103 ? 14.651 -4.330 14.592 1.00 49.50 103 GLY A C 1
ATOM 765 O O . GLY A 1 103 ? 14.959 -3.408 15.340 1.00 49.50 103 GLY A O 1
ATOM 766 N N . ILE A 1 104 ? 13.402 -4.802 14.548 1.00 50.69 104 ILE A N 1
ATOM 767 C CA . ILE A 1 104 ? 12.362 -4.343 15.474 1.00 50.69 104 ILE A CA 1
ATOM 768 C C . ILE A 1 104 ? 12.678 -4.942 16.847 1.00 50.69 104 ILE A C 1
ATOM 770 O O . ILE A 1 104 ? 12.423 -6.120 17.097 1.00 50.69 104 ILE A O 1
ATOM 774 N N . SER A 1 105 ? 13.232 -4.136 17.754 1.00 42.69 105 SER A N 1
ATOM 775 C CA . SER A 1 105 ? 13.288 -4.515 19.164 1.00 42.69 105 SER A CA 1
ATOM 776 C C . SER A 1 105 ? 11.863 -4.510 19.722 1.00 42.69 105 SER A C 1
ATOM 778 O O . SER A 1 105 ? 11.254 -3.456 19.878 1.00 42.69 105 SER A O 1
ATOM 780 N N . TYR A 1 106 ? 11.316 -5.686 20.046 1.00 42.28 106 TYR A N 1
ATOM 781 C CA . TYR A 1 106 ? 9.966 -5.858 20.620 1.00 42.28 106 TYR A CA 1
ATOM 782 C C . TYR A 1 106 ? 9.790 -5.248 22.030 1.00 42.28 106 TYR A C 1
ATOM 784 O O . TYR A 1 106 ? 8.748 -5.411 22.675 1.00 42.28 106 TYR A O 1
ATOM 792 N N . SER A 1 107 ? 10.807 -4.564 22.553 1.00 38.97 107 SER A N 1
ATOM 793 C CA . SER A 1 107 ? 10.741 -3.797 23.791 1.00 38.97 107 SER A CA 1
ATOM 794 C C . SER A 1 107 ? 10.042 -2.454 23.551 1.00 38.97 107 SER A C 1
ATOM 796 O O . SER A 1 107 ? 10.691 -1.414 23.517 1.00 38.97 107 SER A O 1
ATOM 798 N N . LEU A 1 108 ? 8.717 -2.471 23.381 1.00 43.25 108 LEU A N 1
ATOM 799 C CA . LEU A 1 108 ? 7.915 -1.248 23.473 1.00 43.25 108 LEU A CA 1
ATOM 800 C C . LEU A 1 108 ? 8.069 -0.657 24.892 1.00 43.25 108 LEU A C 1
ATOM 802 O O . LEU A 1 108 ? 7.853 -1.397 25.864 1.00 43.25 108 LEU A O 1
ATOM 806 N N . PRO A 1 109 ? 8.422 0.634 25.043 1.00 34.69 109 PRO A N 1
ATOM 807 C CA . PRO A 1 109 ? 8.392 1.316 26.334 1.00 34.69 109 PRO A CA 1
ATOM 808 C C . PRO A 1 109 ? 6.981 1.296 26.928 1.00 34.69 109 PRO A C 1
ATOM 810 O O . PRO A 1 109 ? 5.978 1.122 26.226 1.00 34.69 109 PRO A O 1
ATOM 813 N N . ARG A 1 110 ? 6.882 1.432 28.252 1.00 35.62 110 ARG A N 1
ATOM 814 C CA . ARG A 1 110 ? 5.588 1.346 28.943 1.00 35.62 110 ARG A CA 1
ATOM 815 C C . ARG A 1 110 ? 4.703 2.540 28.550 1.00 35.62 110 ARG A C 1
ATOM 817 O O . ARG A 1 110 ? 5.214 3.647 28.415 1.00 35.62 110 ARG A O 1
ATOM 824 N N . PRO A 1 111 ? 3.365 2.377 28.496 1.00 37.06 111 PRO A N 1
ATOM 825 C CA . PRO A 1 111 ? 2.440 3.464 28.154 1.00 37.06 111 PRO A CA 1
ATOM 826 C C . PRO A 1 111 ? 2.587 4.737 29.006 1.00 37.06 111 PRO A C 1
ATOM 828 O O . PRO A 1 111 ? 2.214 5.815 28.563 1.00 37.06 111 PRO A O 1
ATOM 831 N N . HIS A 1 112 ? 3.140 4.623 30.218 1.00 33.06 112 HIS A N 1
ATOM 832 C CA . HIS A 1 112 ? 3.329 5.740 31.145 1.00 33.06 112 HIS A CA 1
ATOM 833 C C . HIS A 1 112 ? 4.499 6.683 30.803 1.00 33.06 112 HIS A C 1
ATOM 835 O O . HIS A 1 112 ? 4.560 7.768 31.376 1.00 33.06 112 HIS A O 1
ATOM 841 N N . GLU A 1 113 ? 5.400 6.312 29.887 1.00 35.16 113 GLU A N 1
ATOM 842 C CA . GLU A 1 113 ? 6.525 7.166 29.453 1.00 35.16 113 GLU A CA 1
ATOM 843 C C . GLU A 1 113 ? 6.174 8.019 28.216 1.00 35.16 113 GLU A C 1
ATOM 845 O O . GLU A 1 113 ? 6.796 9.048 27.971 1.00 35.16 113 GLU A O 1
ATOM 850 N N . LEU A 1 114 ? 5.088 7.681 27.505 1.00 41.16 114 LEU A N 1
ATOM 851 C CA . LEU A 1 114 ? 4.619 8.369 26.290 1.00 41.16 114 LEU A CA 1
ATOM 852 C C . LEU A 1 114 ? 3.944 9.734 26.550 1.00 41.16 114 LEU A C 1
ATOM 854 O O . LEU A 1 114 ? 3.611 10.442 25.604 1.00 41.16 114 LEU A O 1
ATOM 858 N N . SER A 1 115 ? 3.711 10.113 27.812 1.00 36.84 115 SER A N 1
ATOM 859 C CA . SER A 1 115 ? 2.909 11.297 28.181 1.00 36.84 115 SER A CA 1
ATOM 860 C C . SER A 1 115 ? 3.702 12.577 28.477 1.00 36.84 115 SER A C 1
ATOM 862 O O . SER A 1 115 ? 3.098 13.556 28.910 1.00 36.84 115 SER A O 1
ATOM 864 N N . LEU A 1 116 ? 5.023 12.616 28.275 1.00 35.12 116 LEU A N 1
ATOM 865 C CA . LEU A 1 116 ? 5.831 13.788 28.666 1.00 35.12 116 LEU A CA 1
ATOM 866 C C . LEU A 1 116 ? 6.586 14.478 27.534 1.00 35.12 116 LEU A C 1
ATOM 868 O O . LEU A 1 116 ? 7.059 15.599 27.726 1.00 35.12 116 LEU A O 1
ATOM 872 N N . CYS A 1 117 ? 6.670 13.878 26.351 1.00 34.19 117 CYS A N 1
ATOM 873 C CA . CYS A 1 117 ? 7.286 14.564 25.232 1.00 34.19 117 CYS A CA 1
ATOM 874 C C . CYS A 1 117 ? 6.201 15.383 24.534 1.00 34.19 117 CYS A C 1
ATOM 876 O O . CYS A 1 117 ? 5.361 14.840 23.823 1.00 34.19 117 CYS A O 1
ATOM 878 N N . GLY A 1 118 ? 6.186 16.696 24.781 1.00 33.41 118 GLY A N 1
ATOM 879 C CA . GLY A 1 118 ? 5.413 17.671 24.010 1.00 33.41 118 GLY A CA 1
ATOM 880 C C . GLY A 1 118 ? 5.909 17.725 22.565 1.00 33.41 118 GLY A C 1
ATOM 881 O O . GLY A 1 118 ? 6.465 18.737 22.134 1.00 33.41 118 GLY A O 1
ATOM 882 N N . MET A 1 119 ? 5.760 16.612 21.844 1.00 38.59 119 MET A N 1
ATOM 883 C CA . MET A 1 119 ? 6.149 16.447 20.458 1.00 38.59 119 MET A CA 1
ATOM 884 C C . MET A 1 119 ? 5.231 17.337 19.640 1.00 38.59 119 MET A C 1
ATOM 886 O O . MET A 1 119 ? 4.110 16.982 19.284 1.00 38.59 119 MET A O 1
ATOM 890 N N . LYS A 1 120 ? 5.717 18.547 19.358 1.00 33.91 120 LYS A N 1
ATOM 891 C CA . LYS A 1 120 ? 5.241 19.293 18.201 1.00 33.91 120 LYS A CA 1
ATOM 892 C C . LYS A 1 120 ? 5.372 18.350 17.000 1.00 33.91 120 LYS A C 1
ATOM 894 O O . LYS A 1 120 ? 6.410 17.685 16.923 1.00 33.91 120 LYS A O 1
ATOM 899 N N . PRO A 1 121 ? 4.375 18.283 16.093 1.00 37.56 121 PRO A N 1
ATOM 900 C CA . PRO A 1 121 ? 4.533 17.550 14.843 1.00 37.56 121 PRO A CA 1
ATOM 901 C C . PRO A 1 121 ? 5.878 17.978 14.271 1.00 37.56 121 PRO A C 1
ATOM 903 O O . PRO A 1 121 ? 6.126 19.193 14.205 1.00 37.56 121 PRO A O 1
ATOM 906 N N . PRO A 1 122 ? 6.798 17.043 14.003 1.00 42.94 122 PRO A N 1
ATOM 907 C CA . PRO A 1 122 ? 8.128 17.453 13.633 1.00 42.94 122 PRO A CA 1
ATOM 908 C C . PRO A 1 122 ? 7.969 18.282 12.369 1.00 42.94 122 PRO A C 1
ATOM 910 O O . PRO A 1 122 ? 7.267 17.903 11.429 1.00 42.94 122 PRO A O 1
ATOM 913 N N . LEU A 1 123 ? 8.525 19.487 12.399 1.00 41.22 123 LEU A N 1
ATOM 914 C CA . LEU A 1 123 ? 8.509 20.394 11.266 1.00 41.22 123 LEU A CA 1
ATOM 915 C C . LEU A 1 123 ? 9.466 19.814 10.210 1.00 41.22 123 LEU A C 1
ATOM 917 O O . LEU A 1 123 ? 10.517 20.385 9.946 1.00 41.22 123 LEU A O 1
ATOM 921 N N . TYR A 1 124 ? 9.132 18.666 9.609 1.00 46.31 124 TYR A N 1
ATOM 922 C CA . TYR A 1 124 ? 9.920 17.988 8.570 1.00 46.31 124 TYR A CA 1
ATOM 923 C C . TYR A 1 124 ? 9.899 18.745 7.228 1.00 46.31 124 TYR A C 1
ATOM 925 O O . TYR A 1 124 ? 10.370 18.255 6.208 1.00 46.31 124 TYR A O 1
ATOM 933 N N . TYR A 1 125 ? 9.391 19.979 7.222 1.00 39.53 125 TYR A N 1
ATOM 934 C CA . TYR A 1 125 ? 9.164 20.790 6.033 1.00 39.53 125 TYR A CA 1
ATOM 935 C C . TYR A 1 125 ? 10.418 21.438 5.426 1.00 39.53 125 TYR A C 1
ATOM 937 O O . TYR A 1 125 ? 10.283 22.175 4.452 1.00 39.53 125 TYR A O 1
ATOM 945 N N . THR A 1 126 ? 11.632 21.221 5.951 1.00 39.56 126 THR A N 1
ATOM 946 C CA . THR A 1 126 ? 12.775 22.068 5.544 1.00 39.56 126 THR A CA 1
ATOM 947 C C . THR A 1 126 ? 14.074 21.361 5.167 1.00 39.56 126 THR A C 1
ATOM 949 O O . THR A 1 126 ? 15.034 22.064 4.863 1.00 39.56 126 THR A O 1
ATOM 952 N N . SER A 1 127 ? 14.153 20.023 5.126 1.00 43.19 127 SER A N 1
ATOM 953 C CA . SER A 1 127 ? 15.374 19.346 4.650 1.00 43.19 127 SER A CA 1
ATOM 954 C C . SER A 1 127 ? 15.084 18.245 3.620 1.00 43.19 127 SER A C 1
ATOM 956 O O . SER A 1 127 ? 14.473 17.236 3.983 1.00 43.19 127 SER A O 1
ATOM 958 N N . PRO A 1 128 ? 15.572 18.377 2.367 1.00 50.28 128 PRO A N 1
ATOM 959 C CA . PRO A 1 128 ? 15.456 17.347 1.330 1.00 50.28 128 PRO A CA 1
ATOM 960 C C . PRO A 1 128 ? 16.138 16.012 1.682 1.00 50.28 128 PRO A C 1
ATOM 962 O O . PRO A 1 128 ? 15.977 15.042 0.951 1.00 50.28 128 PRO A O 1
ATOM 965 N N . ALA A 1 129 ? 16.905 15.958 2.776 1.00 58.25 129 ALA A N 1
ATOM 966 C CA . ALA A 1 129 ? 17.631 14.773 3.226 1.00 58.25 129 ALA A CA 1
ATOM 967 C C . ALA A 1 129 ? 16.874 13.924 4.265 1.00 58.25 129 ALA A C 1
ATOM 969 O O . ALA A 1 129 ? 17.412 12.915 4.713 1.00 58.25 129 ALA A O 1
ATOM 970 N N . THR A 1 130 ? 15.666 14.322 4.685 1.00 61.81 130 THR A N 1
ATOM 971 C CA . THR A 1 130 ? 14.908 13.559 5.692 1.00 61.81 130 THR A CA 1
ATOM 972 C C . THR A 1 130 ? 14.429 12.237 5.082 1.00 61.81 130 THR A C 1
ATOM 974 O O . THR A 1 130 ? 13.696 12.269 4.087 1.00 61.81 130 THR A O 1
ATOM 977 N N . PRO A 1 131 ? 14.823 11.074 5.629 1.00 77.62 131 PRO A N 1
ATOM 978 C CA . PRO A 1 131 ? 14.385 9.798 5.091 1.00 77.62 131 PRO A CA 1
ATOM 979 C C . PRO A 1 131 ? 12.894 9.568 5.370 1.00 77.62 131 PRO A C 1
ATOM 981 O O . PRO A 1 131 ? 12.336 10.006 6.377 1.00 77.62 131 PRO A O 1
ATOM 984 N N . TRP A 1 132 ? 12.235 8.865 4.454 1.00 83.19 132 TRP A N 1
ATOM 985 C CA . TRP A 1 132 ? 10.836 8.472 4.578 1.00 83.19 132 TRP A CA 1
ATOM 986 C C . TRP A 1 132 ? 10.642 7.058 4.044 1.00 83.19 132 TRP A C 1
ATOM 988 O O . TRP A 1 132 ? 11.370 6.608 3.160 1.00 83.19 132 TRP A O 1
ATOM 998 N N . LEU A 1 133 ? 9.637 6.369 4.568 1.00 88.00 133 LEU A N 1
ATOM 999 C CA . LEU A 1 133 ? 9.189 5.069 4.106 1.00 88.00 133 LEU A CA 1
ATOM 1000 C C . LEU A 1 133 ? 8.002 5.209 3.161 1.00 88.00 133 LEU A C 1
ATOM 1002 O O . LEU A 1 133 ? 7.058 5.964 3.432 1.00 88.00 133 LEU A O 1
ATOM 1006 N N . THR A 1 134 ? 8.020 4.412 2.096 1.00 89.88 134 THR A N 1
ATOM 1007 C CA . THR A 1 134 ? 6.832 4.171 1.279 1.00 89.88 134 THR A CA 1
ATOM 1008 C C . THR A 1 134 ? 5.739 3.535 2.127 1.00 89.88 134 THR A C 1
ATOM 1010 O O . THR A 1 134 ? 5.997 2.881 3.147 1.00 89.88 134 THR A O 1
ATOM 1013 N N . PHE A 1 135 ? 4.494 3.695 1.684 1.00 90.62 135 PHE A N 1
ATOM 1014 C CA . PHE A 1 135 ? 3.358 3.057 2.338 1.00 90.62 135 PHE A CA 1
ATOM 1015 C C . PHE A 1 135 ? 3.551 1.538 2.480 1.00 90.62 135 PHE A C 1
ATOM 1017 O O . PHE A 1 135 ? 3.267 0.981 3.539 1.00 90.62 135 PHE A O 1
ATOM 1024 N N . ALA A 1 136 ? 4.078 0.877 1.443 1.00 88.69 136 ALA A N 1
ATOM 1025 C CA . ALA A 1 136 ? 4.318 -0.563 1.449 1.00 88.69 136 ALA A CA 1
ATOM 1026 C C . ALA A 1 136 ? 5.312 -0.976 2.549 1.00 88.69 136 ALA A C 1
ATOM 1028 O O . ALA A 1 136 ? 5.011 -1.869 3.344 1.00 88.69 136 ALA A O 1
ATOM 1029 N N . SER A 1 137 ? 6.449 -0.283 2.654 1.00 89.62 137 SER A N 1
ATOM 1030 C CA . SER A 1 137 ? 7.466 -0.546 3.679 1.00 89.62 137 SER A CA 1
ATOM 1031 C C . SER A 1 137 ? 6.918 -0.359 5.091 1.00 89.62 137 SER A C 1
ATOM 1033 O O . SER A 1 137 ? 7.056 -1.232 5.950 1.00 89.62 137 SER A O 1
ATOM 1035 N N . ALA A 1 138 ? 6.234 0.761 5.319 1.00 90.12 138 ALA A N 1
ATOM 1036 C CA . ALA A 1 138 ? 5.621 1.079 6.600 1.00 90.12 138 ALA A CA 1
ATOM 1037 C C . ALA A 1 138 ? 4.527 0.063 6.990 1.00 90.12 138 ALA A C 1
ATOM 1039 O O . ALA A 1 138 ? 4.436 -0.344 8.152 1.00 90.12 138 ALA A O 1
ATOM 1040 N N . CYS A 1 139 ? 3.747 -0.423 6.019 1.00 90.62 139 CYS A N 1
ATOM 1041 C CA . CYS A 1 139 ? 2.754 -1.472 6.249 1.00 90.62 139 CYS A CA 1
ATOM 1042 C C . CYS A 1 139 ? 3.374 -2.809 6.633 1.00 90.62 139 CYS A C 1
ATOM 1044 O O . CYS A 1 139 ? 2.852 -3.466 7.528 1.00 90.62 139 CYS A O 1
ATOM 1046 N N . VAL A 1 1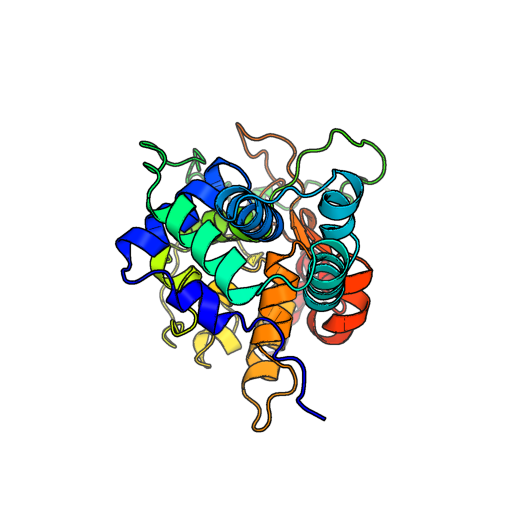40 ? 4.485 -3.208 6.009 1.00 89.12 140 VAL A N 1
ATOM 1047 C CA . VAL A 1 140 ? 5.201 -4.442 6.371 1.00 89.12 140 VAL A CA 1
ATOM 1048 C C . VAL A 1 140 ? 5.697 -4.385 7.818 1.00 89.12 140 VAL A C 1
ATOM 1050 O O . VAL A 1 140 ? 5.582 -5.374 8.543 1.00 89.12 140 VAL A O 1
ATOM 1053 N N . ILE A 1 141 ? 6.190 -3.226 8.268 1.00 87.12 141 ILE A N 1
ATOM 1054 C CA . ILE A 1 141 ? 6.614 -3.019 9.661 1.00 87.12 141 ILE A CA 1
ATOM 1055 C C . ILE A 1 141 ? 5.427 -3.181 10.621 1.00 87.12 141 ILE A C 1
ATOM 1057 O O . ILE A 1 141 ? 5.494 -3.983 11.555 1.00 87.12 141 ILE A O 1
ATOM 1061 N N . ASN A 1 142 ? 4.319 -2.478 10.367 1.00 89.50 142 ASN A N 1
ATOM 1062 C CA . ASN A 1 142 ? 3.125 -2.559 11.212 1.00 89.50 142 ASN A CA 1
ATOM 1063 C C . ASN A 1 142 ? 2.485 -3.959 11.185 1.00 89.50 142 ASN A C 1
ATOM 1065 O O . ASN A 1 142 ? 2.051 -4.451 12.224 1.00 89.50 142 ASN A O 1
ATOM 1069 N N . ALA A 1 143 ? 2.478 -4.641 10.035 1.00 89.31 143 ALA A N 1
ATOM 1070 C CA . ALA A 1 143 ? 1.986 -6.012 9.903 1.00 89.31 143 ALA A CA 1
ATOM 1071 C C . ALA A 1 143 ? 2.763 -6.980 10.799 1.00 89.31 143 ALA A C 1
ATOM 1073 O O . ALA A 1 143 ? 2.154 -7.784 11.501 1.00 89.31 143 ALA A O 1
ATOM 1074 N N . ARG A 1 144 ? 4.097 -6.870 10.838 1.00 84.94 144 ARG A N 1
ATOM 1075 C CA . ARG A 1 144 ? 4.933 -7.690 11.727 1.00 84.94 144 ARG A CA 1
ATOM 1076 C C . ARG A 1 144 ? 4.635 -7.427 13.198 1.00 84.94 144 ARG A C 1
ATOM 1078 O O . ARG A 1 144 ? 4.484 -8.384 13.952 1.00 84.94 144 ARG A O 1
ATOM 1085 N N . LEU A 1 145 ? 4.484 -6.161 13.593 1.00 82.19 145 LEU A N 1
ATOM 1086 C CA . LEU A 1 145 ? 4.094 -5.803 14.962 1.00 82.19 145 LEU A CA 1
ATOM 1087 C C . LEU A 1 145 ? 2.740 -6.423 15.349 1.00 82.19 145 LEU A C 1
ATOM 1089 O O . LEU A 1 145 ? 2.563 -6.888 16.472 1.00 82.19 145 LEU A O 1
ATOM 1093 N N . LEU A 1 146 ? 1.808 -6.474 14.399 1.00 84.88 146 LEU A N 1
ATOM 1094 C CA . LEU A 1 146 ? 0.482 -7.073 14.557 1.00 84.88 146 LEU A CA 1
ATOM 1095 C C . LEU A 1 146 ? 0.458 -8.597 14.351 1.00 84.88 146 LEU A C 1
ATOM 1097 O O . LEU A 1 146 ? -0.607 -9.203 14.457 1.00 84.88 146 LEU A O 1
ATOM 1101 N N . SER A 1 147 ? 1.603 -9.224 14.058 1.00 86.62 147 SER A N 1
ATOM 1102 C CA . SER A 1 147 ? 1.699 -10.647 13.695 1.00 86.62 147 SER A CA 1
ATOM 1103 C C . SER A 1 147 ? 0.787 -11.048 12.522 1.00 86.62 147 SER A C 1
ATOM 1105 O O . SER A 1 147 ? 0.270 -12.162 12.469 1.00 86.62 147 SER A O 1
ATOM 1107 N N . ILE A 1 148 ? 0.583 -10.136 11.569 1.00 87.75 148 ILE A N 1
ATOM 1108 C CA . ILE A 1 148 ? -0.145 -10.386 10.323 1.00 87.75 148 ILE A CA 1
ATOM 1109 C C . ILE A 1 148 ? 0.823 -11.025 9.315 1.00 87.75 148 ILE A C 1
ATOM 1111 O O . ILE A 1 148 ? 1.878 -10.441 9.039 1.00 87.75 148 ILE A O 1
ATOM 1115 N N . PRO A 1 149 ? 0.491 -12.187 8.720 1.00 89.94 149 PRO A N 1
ATOM 1116 C CA . PRO A 1 149 ? 1.307 -12.774 7.663 1.00 89.94 149 PRO A CA 1
ATOM 1117 C C . PRO A 1 149 ? 1.465 -11.816 6.474 1.00 89.94 149 PRO A C 1
ATOM 1119 O O . PRO A 1 149 ? 0.484 -11.277 5.962 1.00 89.94 149 PRO A O 1
ATOM 1122 N N . LEU A 1 150 ? 2.697 -11.630 5.984 1.00 89.00 150 LEU A N 1
ATOM 1123 C CA . LEU A 1 150 ? 2.968 -10.682 4.890 1.00 89.00 150 LEU A CA 1
ATOM 1124 C C . LEU A 1 150 ? 2.256 -11.056 3.580 1.00 89.00 150 LEU A C 1
ATOM 1126 O O . LEU A 1 150 ? 1.897 -10.185 2.789 1.00 89.00 150 LEU A O 1
ATOM 1130 N N . ALA A 1 151 ? 1.998 -12.346 3.366 1.00 89.88 151 ALA A N 1
ATOM 1131 C CA . ALA A 1 151 ? 1.190 -12.800 2.244 1.00 89.88 151 ALA A CA 1
ATOM 1132 C C . ALA A 1 151 ? -0.235 -12.222 2.270 1.00 89.88 151 ALA A C 1
ATOM 1134 O O . ALA A 1 151 ? -0.772 -11.899 1.212 1.00 89.88 151 ALA A O 1
ATOM 1135 N N . GLU A 1 152 ? -0.833 -12.040 3.456 1.00 89.06 152 GLU A N 1
ATOM 1136 C CA . GLU A 1 152 ? -2.197 -11.522 3.589 1.00 89.06 152 GLU A CA 1
ATOM 1137 C C . GLU A 1 152 ? -2.289 -10.033 3.247 1.00 89.06 152 GLU A C 1
ATOM 1139 O O . GLU A 1 152 ? -3.236 -9.627 2.579 1.00 89.06 152 GLU A O 1
ATOM 1144 N N . ILE A 1 153 ? -1.311 -9.207 3.641 1.00 87.12 153 ILE A N 1
ATOM 1145 C CA . ILE A 1 153 ? -1.326 -7.771 3.293 1.00 87.12 153 ILE A CA 1
ATOM 1146 C C . ILE A 1 153 ? -1.125 -7.537 1.789 1.00 87.12 153 ILE A C 1
ATOM 1148 O O . ILE A 1 153 ? -1.621 -6.552 1.251 1.00 87.12 153 ILE A O 1
ATOM 1152 N N . MET A 1 154 ? -0.452 -8.467 1.104 1.00 84.31 154 MET A N 1
ATOM 1153 C CA . MET A 1 154 ? -0.264 -8.464 -0.349 1.00 84.31 154 MET A CA 1
ATOM 1154 C C . MET A 1 154 ? -1.350 -9.253 -1.091 1.00 84.31 154 MET A C 1
ATOM 1156 O O . MET A 1 154 ? -1.216 -9.492 -2.291 1.00 84.31 154 MET A O 1
ATOM 1160 N N . ASN A 1 155 ? -2.404 -9.720 -0.419 1.00 83.50 155 ASN A N 1
ATOM 1161 C CA . ASN A 1 155 ? -3.478 -10.491 -1.036 1.00 83.50 155 ASN A CA 1
ATOM 1162 C C . ASN A 1 155 ? -4.762 -9.642 -1.130 1.00 83.50 155 ASN A C 1
ATOM 1164 O O . ASN A 1 155 ? -5.360 -9.321 -0.103 1.00 83.50 155 ASN A O 1
ATOM 1168 N N . PRO A 1 156 ? -5.254 -9.323 -2.345 1.00 73.56 156 PRO A N 1
ATOM 1169 C CA . PRO A 1 156 ? -6.425 -8.460 -2.528 1.00 73.56 156 PRO A CA 1
ATOM 1170 C C . PRO A 1 156 ? -7.707 -9.110 -1.992 1.00 73.56 156 PRO A C 1
ATOM 1172 O O . PRO A 1 156 ? -8.677 -8.428 -1.655 1.00 73.56 156 PRO A O 1
ATOM 1175 N N . ASN A 1 157 ? -7.708 -10.437 -1.874 1.00 79.50 157 ASN A N 1
ATOM 1176 C CA . ASN A 1 157 ? -8.836 -11.218 -1.391 1.00 79.50 157 ASN A CA 1
ATOM 1177 C C . ASN A 1 157 ? -8.725 -11.552 0.097 1.00 79.50 157 ASN A C 1
ATOM 1179 O O . ASN A 1 157 ? -9.691 -12.062 0.663 1.00 79.50 157 ASN A O 1
ATOM 1183 N N . ALA A 1 158 ? -7.590 -11.266 0.746 1.00 81.75 158 ALA A N 1
ATOM 1184 C CA . ALA A 1 158 ? -7.470 -11.490 2.177 1.00 81.75 158 ALA A CA 1
ATOM 1185 C C . ALA A 1 158 ? -8.439 -10.569 2.922 1.00 81.75 158 ALA A C 1
ATOM 1187 O O . ALA A 1 158 ? -8.544 -9.362 2.658 1.00 81.75 158 ALA A O 1
ATOM 1188 N N . ARG A 1 159 ? -9.181 -11.170 3.848 1.00 84.12 159 ARG A N 1
ATOM 1189 C CA . ARG A 1 159 ? -10.096 -10.474 4.741 1.00 84.12 159 ARG A CA 1
ATOM 1190 C C . ARG A 1 159 ? -9.703 -10.789 6.170 1.00 84.12 159 ARG A C 1
ATOM 1192 O O . ARG A 1 159 ? -9.459 -11.947 6.495 1.00 84.12 159 ARG A O 1
ATOM 1199 N N . SER A 1 160 ? -9.642 -9.756 7.001 1.00 78.81 160 SER A N 1
ATOM 1200 C CA . SER A 1 160 ? -9.436 -9.927 8.436 1.00 78.81 160 SER A CA 1
ATOM 1201 C C . SER A 1 160 ? -10.604 -10.737 9.028 1.00 78.81 160 SER A C 1
ATOM 1203 O O . SER A 1 160 ? -11.761 -10.420 8.717 1.00 78.81 160 SER A O 1
ATOM 1205 N N . PRO A 1 161 ? -10.354 -11.794 9.828 1.00 67.31 161 PRO A N 1
ATOM 1206 C CA . PRO A 1 161 ? -11.418 -12.490 10.535 1.00 67.31 161 PRO A CA 1
ATOM 1207 C C . PRO A 1 161 ? -11.988 -11.577 11.627 1.00 67.31 161 PRO A C 1
ATOM 1209 O O . PRO A 1 161 ? -11.248 -11.003 12.425 1.00 67.31 161 PRO A O 1
ATOM 1212 N N . SER A 1 162 ? -13.315 -11.467 11.693 1.00 54.88 162 SER A N 1
ATOM 1213 C CA . SER A 1 162 ? -14.022 -10.780 12.778 1.00 54.88 162 SER A CA 1
ATOM 1214 C C . SER A 1 162 ? -13.858 -11.576 14.078 1.00 54.88 162 SER A C 1
ATOM 1216 O O . SER A 1 162 ? -14.683 -12.430 14.403 1.00 54.88 162 SER A O 1
ATOM 1218 N N . SER A 1 163 ? -12.752 -11.377 14.794 1.00 52.59 163 SER A N 1
ATOM 1219 C CA . SER A 1 163 ? -12.505 -12.055 16.069 1.00 52.59 163 SER A CA 1
ATOM 1220 C C . SER A 1 163 ? -11.603 -11.235 16.990 1.00 52.59 163 SER A C 1
ATOM 1222 O O . SER A 1 163 ? -10.472 -10.898 16.644 1.00 52.59 163 SER A O 1
ATOM 1224 N N . GLY A 1 164 ? -12.123 -10.937 18.185 1.00 49.34 164 GLY A N 1
ATOM 1225 C CA . GLY A 1 164 ? -11.459 -10.185 19.251 1.00 49.34 164 GLY A CA 1
ATOM 1226 C C . GLY A 1 164 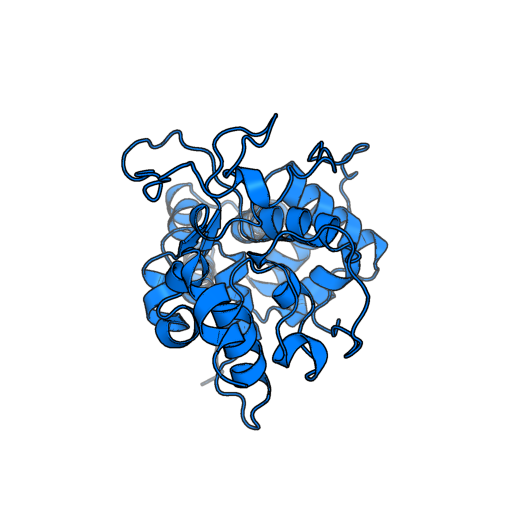? -10.381 -10.990 19.967 1.00 49.34 164 GLY A C 1
ATOM 1227 O O . GLY A 1 164 ? -10.597 -11.492 21.068 1.00 49.34 164 GLY A O 1
ATOM 1228 N N . GLY A 1 165 ? -9.216 -11.106 19.333 1.00 46.38 165 GLY A N 1
ATOM 1229 C CA . GLY A 1 165 ? -8.012 -11.625 19.970 1.00 46.38 165 GLY A CA 1
ATOM 1230 C C . GLY A 1 165 ? -7.494 -10.692 21.070 1.00 46.38 165 GLY A C 1
ATOM 1231 O O . GLY A 1 165 ? -7.570 -9.470 20.969 1.00 46.38 165 GLY A O 1
ATOM 1232 N N . SER A 1 166 ? -6.950 -11.285 22.132 1.00 44.94 166 SER A N 1
ATOM 1233 C CA . SER A 1 166 ? -6.114 -10.585 23.109 1.00 44.94 166 SER A CA 1
ATOM 1234 C C . SER A 1 166 ? -4.768 -10.279 22.455 1.00 44.94 166 SER A C 1
ATOM 1236 O O . SER A 1 166 ? -4.056 -11.197 22.051 1.00 44.94 166 SER A O 1
ATOM 1238 N N . PHE A 1 167 ? -4.426 -8.999 22.347 1.00 53.34 167 PHE A N 1
ATOM 1239 C CA . PHE A 1 167 ? -3.178 -8.544 21.744 1.00 53.34 167 PHE A CA 1
ATOM 1240 C C . PHE A 1 167 ? -2.276 -7.922 22.822 1.00 53.34 167 PHE A C 1
ATOM 1242 O O . PHE A 1 167 ? -2.351 -6.717 23.093 1.00 53.34 167 PHE A O 1
ATOM 1249 N N . PRO A 1 168 ? -1.443 -8.722 23.504 1.00 43.44 168 PRO A N 1
ATOM 1250 C CA . PRO A 1 168 ? -0.532 -8.190 24.501 1.00 43.44 168 PRO A CA 1
ATOM 1251 C C . PRO A 1 168 ? 0.545 -7.347 23.802 1.00 43.44 168 PRO A C 1
ATOM 1253 O O . PRO A 1 168 ? 1.337 -7.879 23.034 1.00 43.44 168 PRO A O 1
ATOM 1256 N N . ARG A 1 169 ? 0.606 -6.047 24.133 1.00 53.94 169 ARG A N 1
ATOM 1257 C CA . ARG A 1 169 ? 1.619 -5.062 23.680 1.00 53.94 169 ARG A CA 1
ATOM 1258 C C . ARG A 1 169 ? 1.447 -4.521 22.249 1.00 53.94 169 ARG A C 1
ATOM 1260 O O . ARG A 1 169 ? 2.399 -4.506 21.478 1.00 53.94 169 ARG A O 1
ATOM 1267 N N . MET A 1 170 ? 0.267 -4.012 21.901 1.00 62.00 170 MET A N 1
ATOM 1268 C CA . MET A 1 170 ? 0.117 -3.182 20.695 1.00 62.00 170 MET A CA 1
ATOM 1269 C C . MET A 1 170 ? 0.344 -1.702 20.993 1.00 62.00 170 MET A C 1
ATOM 1271 O O . MET A 1 170 ? -0.042 -1.209 22.055 1.00 62.00 170 MET A O 1
ATOM 1275 N N . ALA A 1 171 ? 0.893 -0.978 20.016 1.00 70.69 171 ALA A N 1
ATOM 1276 C CA . ALA A 1 171 ? 0.800 0.475 19.995 1.00 70.69 171 ALA A CA 1
ATOM 1277 C C . ALA A 1 171 ? -0.680 0.896 20.036 1.00 70.69 171 ALA A C 1
ATOM 1279 O O . ALA A 1 171 ? -1.524 0.322 19.342 1.00 70.69 171 ALA A O 1
ATOM 1280 N N . LEU A 1 172 ? -1.004 1.899 20.856 1.00 74.75 172 LEU A N 1
ATOM 1281 C CA . LEU A 1 172 ? -2.379 2.369 21.063 1.00 74.75 172 LEU A CA 1
ATOM 1282 C C . LEU A 1 172 ? -3.082 2.744 19.747 1.00 74.75 172 LEU A C 1
ATOM 1284 O O . LEU A 1 172 ? -4.248 2.416 19.549 1.00 74.75 172 LEU A O 1
ATOM 1288 N N . SER A 1 173 ? -2.342 3.353 18.828 1.00 82.69 173 SER A N 1
ATOM 1289 C CA . SER A 1 173 ? -2.744 3.730 17.468 1.00 82.69 173 SER A CA 1
ATOM 1290 C C . SER A 1 173 ? -3.163 2.556 16.577 1.00 82.69 173 SER A C 1
ATOM 1292 O O . SER A 1 173 ? -4.030 2.709 15.719 1.00 82.69 173 SER A O 1
ATOM 1294 N N . LEU A 1 174 ? -2.597 1.368 16.802 1.00 87.31 174 LEU A N 1
ATOM 1295 C CA . LEU A 1 174 ? -2.914 0.155 16.046 1.00 87.31 174 LEU A CA 1
ATOM 1296 C C . LEU A 1 174 ? -3.960 -0.727 16.728 1.00 87.31 174 LEU A C 1
ATOM 1298 O O . LEU A 1 174 ? -4.413 -1.700 16.126 1.00 87.31 174 LEU A O 1
ATOM 1302 N N . SER A 1 175 ? -4.406 -0.370 17.935 1.00 85.94 175 SER A N 1
ATOM 1303 C CA . SER A 1 175 ? -5.445 -1.133 18.629 1.00 85.94 175 SER A CA 1
ATOM 1304 C C . SER A 1 175 ? -6.708 -1.236 17.773 1.00 85.94 175 SER A C 1
ATOM 1306 O O . SER A 1 175 ? -7.101 -0.233 17.174 1.00 85.94 175 SER A O 1
ATOM 1308 N N . PRO A 1 176 ? -7.327 -2.423 17.662 1.00 88.75 176 PRO A N 1
ATOM 1309 C CA . PRO A 1 176 ? -8.435 -2.631 16.744 1.00 88.75 176 PRO A CA 1
ATOM 1310 C C . PRO A 1 176 ? -9.622 -1.746 17.124 1.00 88.75 176 PRO A C 1
ATOM 1312 O O . PRO A 1 176 ? -9.978 -1.616 18.299 1.00 88.75 176 PRO A O 1
ATOM 1315 N N . THR A 1 177 ? -10.248 -1.139 16.122 1.00 90.00 177 THR A N 1
ATOM 1316 C CA . THR A 1 177 ? -11.515 -0.433 16.288 1.00 90.00 177 THR A CA 1
ATOM 1317 C C . THR A 1 177 ? -12.682 -1.411 16.344 1.00 90.00 177 THR A C 1
ATOM 1319 O O . THR A 1 177 ? -12.562 -2.591 16.016 1.00 90.00 177 THR A O 1
ATOM 1322 N N . TRP A 1 178 ? -13.849 -0.916 16.754 1.00 89.38 178 TRP A N 1
ATOM 1323 C CA . TRP A 1 178 ? -15.065 -1.724 16.772 1.00 89.38 178 TRP A CA 1
ATOM 1324 C C . TRP A 1 178 ? -15.410 -2.263 15.379 1.00 89.38 178 TRP A C 1
ATOM 1326 O O . TRP A 1 178 ? -15.765 -3.431 15.227 1.00 89.38 178 TRP A O 1
ATOM 1336 N N . GLU A 1 179 ? -15.245 -1.434 14.352 1.00 92.31 179 GLU A N 1
ATOM 1337 C CA . GLU A 1 179 ? -15.488 -1.795 12.959 1.00 92.31 179 GLU A CA 1
ATOM 1338 C C . GLU A 1 179 ? -14.535 -2.909 12.512 1.00 92.31 179 GLU A C 1
ATOM 1340 O O . GLU A 1 179 ? -14.981 -3.875 11.903 1.00 92.31 179 GLU A O 1
ATOM 1345 N N . GLN A 1 180 ? -13.252 -2.846 12.889 1.00 91.06 180 GLN A N 1
ATOM 1346 C CA . GLN A 1 180 ? -12.292 -3.918 12.591 1.00 91.06 180 GLN A CA 1
ATOM 1347 C C . GLN A 1 180 ? -12.670 -5.252 13.246 1.00 91.06 180 GLN A C 1
ATOM 1349 O O . GLN A 1 180 ? -12.438 -6.310 12.668 1.00 91.06 180 GLN A O 1
ATOM 1354 N N . LEU A 1 181 ? -13.272 -5.215 14.438 1.00 89.19 181 LEU A N 1
ATOM 1355 C CA . LEU A 1 181 ? -13.695 -6.418 15.158 1.00 89.19 181 LEU A CA 1
ATOM 1356 C C . LEU A 1 181 ? -14.990 -7.031 14.613 1.00 89.19 181 LEU A C 1
ATOM 1358 O O . LEU A 1 181 ? -15.229 -8.221 14.815 1.00 89.19 181 LEU A O 1
ATOM 1362 N N . THR A 1 182 ? -15.833 -6.235 13.954 1.00 89.81 182 THR A N 1
ATOM 1363 C CA . THR A 1 182 ? -17.206 -6.631 13.599 1.00 89.81 182 THR A CA 1
ATOM 1364 C C . THR A 1 182 ? -17.464 -6.751 12.105 1.00 89.81 182 THR A C 1
ATOM 1366 O O . THR A 1 182 ? -18.434 -7.396 11.711 1.00 89.81 182 THR A O 1
ATOM 1369 N N . ILE A 1 183 ? -16.609 -6.170 11.266 1.00 91.00 183 ILE A N 1
ATOM 1370 C CA . ILE A 1 183 ? -16.831 -6.064 9.827 1.00 91.00 183 ILE A CA 1
ATOM 1371 C C . ILE A 1 183 ? -15.643 -6.683 9.074 1.00 91.00 183 ILE A C 1
ATOM 1373 O O . ILE A 1 183 ? -14.513 -6.219 9.244 1.00 91.00 183 ILE A O 1
ATOM 1377 N N . PRO A 1 184 ? -15.861 -7.674 8.186 1.00 91.00 184 PRO A N 1
ATOM 1378 C CA . PRO A 1 184 ? -14.811 -8.183 7.305 1.00 91.00 184 PRO A CA 1
ATOM 1379 C C . PRO A 1 184 ? -14.262 -7.093 6.373 1.00 91.00 184 PRO A C 1
ATOM 1381 O O . PRO A 1 184 ? -15.019 -6.425 5.667 1.00 91.00 184 PRO A O 1
ATOM 1384 N N . HIS A 1 185 ? -12.939 -6.930 6.326 1.00 91.19 185 HIS A N 1
ATOM 1385 C CA . HIS A 1 185 ? -12.274 -5.848 5.588 1.00 91.19 185 HIS A CA 1
ATOM 1386 C C . HIS A 1 185 ? -10.897 -6.271 5.048 1.00 91.19 185 HIS A C 1
ATOM 1388 O O . HIS A 1 185 ? -10.372 -7.313 5.438 1.00 91.19 185 HIS A O 1
ATOM 1394 N N . TYR A 1 186 ? -10.323 -5.492 4.123 1.00 90.69 186 TYR A 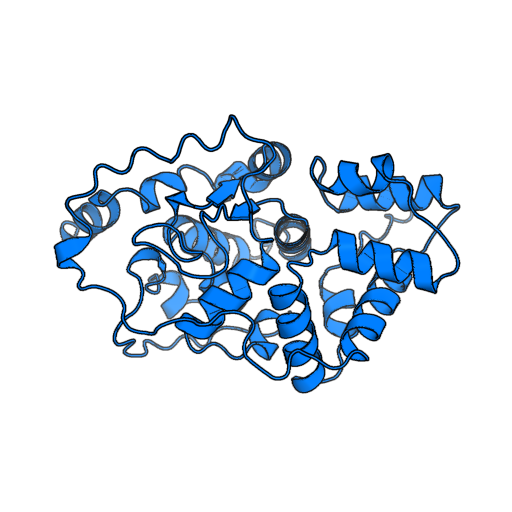N 1
ATOM 1395 C CA . TYR A 1 186 ? -9.011 -5.772 3.518 1.00 90.69 186 TYR A CA 1
ATOM 1396 C C . TYR A 1 186 ? -7.887 -5.721 4.555 1.00 90.69 186 TYR A C 1
ATOM 1398 O O . TYR A 1 186 ? -7.800 -4.765 5.322 1.00 90.69 186 TYR A O 1
ATOM 1406 N N . ARG A 1 187 ? -6.994 -6.717 4.550 1.00 89.69 187 ARG A N 1
ATOM 1407 C CA . ARG A 1 187 ? -6.021 -6.911 5.639 1.00 89.69 187 ARG A CA 1
ATOM 1408 C C . ARG A 1 187 ? -5.035 -5.755 5.831 1.00 89.69 187 ARG A C 1
ATOM 1410 O O . ARG A 1 187 ? -4.649 -5.469 6.957 1.00 89.69 187 ARG A O 1
ATOM 1417 N N . TYR A 1 188 ? -4.665 -5.052 4.761 1.00 90.31 188 TYR A N 1
ATOM 1418 C CA . TYR A 1 188 ? -3.775 -3.888 4.862 1.00 90.31 188 TYR A CA 1
ATOM 1419 C C . TYR A 1 188 ? -4.395 -2.726 5.664 1.00 90.31 188 TYR A C 1
ATOM 1421 O O . TYR A 1 188 ? -3.681 -1.843 6.122 1.00 90.31 188 TYR A O 1
ATOM 1429 N N . ILE A 1 189 ? -5.719 -2.687 5.852 1.00 93.88 189 ILE A N 1
ATOM 1430 C CA . ILE A 1 189 ? -6.360 -1.621 6.636 1.00 93.88 189 ILE A CA 1
ATOM 1431 C C . ILE A 1 189 ? -5.918 -1.707 8.100 1.00 93.88 189 ILE A C 1
ATOM 1433 O O . ILE A 1 189 ? -5.744 -0.675 8.745 1.00 93.88 189 ILE A O 1
ATOM 1437 N N . ASP A 1 190 ? -5.659 -2.914 8.608 1.00 92.50 190 ASP A N 1
ATOM 1438 C CA . ASP A 1 190 ? -5.208 -3.125 9.984 1.00 92.50 190 ASP A CA 1
ATOM 1439 C C . ASP A 1 190 ? -3.857 -2.459 10.279 1.00 92.50 190 ASP A C 1
ATOM 1441 O O . ASP A 1 190 ? -3.593 -2.104 11.428 1.00 92.50 190 ASP A O 1
ATOM 1445 N N . THR A 1 191 ? -3.028 -2.236 9.252 1.00 92.44 191 THR A N 1
ATOM 1446 C CA . THR A 1 191 ? -1.680 -1.667 9.384 1.00 92.44 191 THR A CA 1
ATOM 1447 C C . THR A 1 191 ? -1.658 -0.139 9.364 1.00 92.44 191 THR A C 1
ATOM 1449 O O . THR A 1 191 ? -0.591 0.447 9.548 1.00 92.44 191 THR A O 1
ATOM 1452 N N . LEU A 1 192 ? -2.798 0.527 9.152 1.00 93.94 192 LEU A N 1
ATOM 1453 C CA . LEU A 1 192 ? -2.897 1.987 9.205 1.00 93.94 192 LEU A CA 1
ATOM 1454 C C . LEU A 1 192 ? -2.886 2.475 10.667 1.00 93.94 192 LEU A C 1
ATOM 1456 O O . LEU A 1 192 ? -3.681 1.992 11.474 1.00 93.94 192 LEU A O 1
ATOM 1460 N N . PRO A 1 193 ? -2.064 3.474 11.031 1.00 92.12 193 PRO A N 1
ATOM 1461 C CA . PRO A 1 193 ? -1.907 3.910 12.423 1.00 92.12 193 PRO A CA 1
ATOM 1462 C C . PRO A 1 193 ? -3.046 4.804 12.938 1.00 92.12 193 PRO A C 1
ATOM 1464 O O . PRO A 1 193 ? -2.964 5.314 14.047 1.00 92.12 193 PRO A O 1
ATOM 1467 N N . TRP A 1 194 ? -4.102 5.025 12.158 1.00 92.69 194 TRP A N 1
ATOM 1468 C CA . TRP A 1 194 ? -5.164 5.977 12.483 1.00 92.69 194 TRP A CA 1
ATOM 1469 C C . TRP A 1 194 ? -6.490 5.248 12.712 1.00 92.69 194 TRP A C 1
ATOM 1471 O O . TRP A 1 194 ? -7.128 4.822 11.740 1.00 92.69 194 TRP A O 1
ATOM 1481 N N . PRO A 1 195 ? -6.929 5.059 13.972 1.00 92.00 195 PRO A N 1
ATOM 1482 C CA . PRO A 1 195 ? -8.213 4.440 14.289 1.00 92.00 195 PRO A CA 1
ATOM 1483 C C . PRO A 1 195 ? -9.389 5.045 13.513 1.00 92.00 195 PRO A C 1
ATOM 1485 O O . PRO A 1 195 ? -10.174 4.307 12.919 1.00 92.00 195 PRO A O 1
ATOM 1488 N N . SER A 1 196 ? -9.490 6.375 13.442 1.00 93.06 196 SER A N 1
ATOM 1489 C CA . SER A 1 196 ? -10.601 7.042 12.761 1.00 93.06 196 SER A CA 1
ATOM 1490 C C . SER A 1 196 ? -10.589 6.806 11.247 1.00 93.06 196 SER A C 1
ATOM 1492 O O . SER A 1 196 ? -11.643 6.573 10.653 1.00 93.06 196 SER A O 1
ATOM 1494 N N . VAL A 1 197 ? -9.403 6.800 10.626 1.00 95.62 197 VAL A N 1
ATOM 1495 C CA . VAL A 1 197 ? -9.232 6.499 9.195 1.00 95.62 197 VAL A CA 1
ATOM 1496 C C . VAL A 1 197 ? -9.631 5.055 8.913 1.00 95.62 197 VAL A C 1
ATOM 1498 O O . VAL A 1 197 ? -10.390 4.817 7.975 1.00 95.62 197 VAL A O 1
ATOM 1501 N N . ARG A 1 198 ? -9.188 4.096 9.742 1.00 95.19 198 ARG A N 1
ATOM 1502 C CA . ARG A 1 198 ? -9.548 2.674 9.604 1.00 95.19 198 ARG A CA 1
ATOM 1503 C C . ARG A 1 198 ? -11.057 2.469 9.681 1.00 95.19 198 ARG A C 1
ATOM 1505 O O . ARG A 1 198 ? -11.628 1.877 8.768 1.00 95.19 198 ARG A O 1
ATOM 1512 N N . SER A 1 199 ? -11.720 3.012 10.704 1.00 94.81 199 SER A N 1
ATOM 1513 C CA . SER A 1 199 ? -13.179 2.909 10.849 1.00 94.81 199 SER A CA 1
ATOM 1514 C C . SER A 1 199 ? -13.923 3.516 9.657 1.00 94.81 199 SER A C 1
ATOM 1516 O O . SER A 1 199 ? -14.799 2.863 9.089 1.00 94.81 199 SER A O 1
ATOM 1518 N N . ARG A 1 200 ? -13.552 4.731 9.219 1.00 96.00 200 ARG A N 1
ATOM 1519 C CA . ARG A 1 200 ? -14.177 5.373 8.049 1.00 96.00 200 ARG A CA 1
ATOM 1520 C C . ARG A 1 200 ? -13.974 4.560 6.778 1.00 96.00 200 ARG A C 1
ATOM 1522 O O . ARG A 1 200 ? -14.926 4.395 6.017 1.00 96.00 200 ARG A O 1
ATOM 1529 N N . LEU A 1 201 ? -12.771 4.036 6.558 1.00 95.62 201 LEU A N 1
ATOM 1530 C CA . LEU A 1 201 ? -12.453 3.239 5.379 1.00 95.62 201 LEU A CA 1
ATOM 1531 C C . LEU A 1 201 ? -13.276 1.949 5.337 1.00 95.62 201 LEU A C 1
ATOM 1533 O O . LEU A 1 201 ? -13.897 1.658 4.318 1.00 95.62 201 LEU A O 1
ATOM 1537 N N . ILE A 1 202 ? -13.351 1.226 6.457 1.00 95.12 202 ILE A N 1
ATOM 1538 C CA . ILE A 1 202 ? -14.153 0.003 6.572 1.00 95.12 202 ILE A CA 1
ATOM 1539 C C . ILE A 1 202 ? -15.620 0.295 6.261 1.00 95.12 202 ILE A C 1
ATOM 1541 O O . ILE A 1 202 ? -16.189 -0.352 5.387 1.00 95.12 202 ILE A O 1
ATOM 1545 N N . ILE A 1 203 ? -16.214 1.300 6.911 1.00 95.12 203 ILE A N 1
ATOM 1546 C CA . ILE A 1 203 ? -17.623 1.669 6.707 1.00 95.12 203 ILE A CA 1
ATOM 1547 C C . ILE A 1 203 ? -17.889 2.045 5.242 1.00 95.12 203 ILE A C 1
ATOM 1549 O O . ILE A 1 203 ? -18.859 1.579 4.646 1.00 95.12 203 ILE A O 1
ATOM 1553 N N . SER A 1 204 ? -17.003 2.841 4.642 1.00 95.69 204 SER A N 1
ATOM 1554 C CA . SER A 1 204 ? -17.161 3.336 3.267 1.00 95.69 204 SER A CA 1
ATOM 1555 C C . SER A 1 204 ? -17.106 2.223 2.219 1.00 95.69 204 SER A C 1
ATOM 1557 O O . SER A 1 204 ? -17.710 2.346 1.153 1.00 95.69 204 SER A O 1
ATOM 1559 N N . LEU A 1 205 ? -16.414 1.124 2.530 1.00 93.81 205 LEU A N 1
ATOM 1560 C CA . LEU A 1 205 ? -16.279 -0.045 1.665 1.00 93.81 205 LEU A CA 1
ATOM 1561 C C . LEU A 1 205 ? -17.415 -1.071 1.815 1.00 93.81 205 LEU A C 1
ATOM 1563 O O . LEU A 1 205 ? -17.542 -1.936 0.954 1.00 93.81 205 LEU A O 1
ATOM 1567 N N . GLN A 1 206 ? -18.236 -1.000 2.870 1.00 90.50 206 GLN A N 1
ATOM 1568 C CA . GLN A 1 206 ? -19.322 -1.969 3.111 1.00 90.50 206 GLN A CA 1
ATOM 1569 C C . GLN A 1 206 ? -20.620 -1.681 2.347 1.00 90.50 206 GLN A C 1
ATOM 1571 O O . GLN A 1 206 ? -21.476 -2.560 2.249 1.00 90.50 206 GLN A O 1
ATOM 1576 N N . GLY A 1 207 ? -20.810 -0.457 1.849 1.00 83.94 207 GLY A N 1
ATOM 1577 C CA . GLY A 1 207 ? -22.035 -0.078 1.142 1.00 83.94 207 GLY A CA 1
ATOM 1578 C C . GLY A 1 207 ? -22.280 -0.901 -0.129 1.00 83.94 207 GLY A C 1
ATOM 1579 O O . GLY A 1 207 ? -21.350 -1.430 -0.735 1.00 83.94 207 GLY A O 1
ATOM 1580 N N . ASN A 1 208 ? -23.540 -0.964 -0.572 1.00 86.31 208 ASN A N 1
ATOM 1581 C CA . ASN A 1 208 ? -23.902 -1.482 -1.893 1.00 86.31 208 ASN A CA 1
ATOM 1582 C C . ASN A 1 208 ? -24.787 -0.462 -2.646 1.00 86.31 208 ASN A C 1
ATOM 1584 O O . ASN A 1 208 ? -25.987 -0.395 -2.364 1.00 86.31 208 ASN A O 1
ATOM 1588 N N . PRO A 1 209 ? -24.229 0.335 -3.582 1.00 88.56 209 PRO A N 1
ATOM 1589 C CA . PRO A 1 209 ? -22.816 0.356 -3.979 1.00 88.56 209 PRO A CA 1
ATOM 1590 C C . PRO A 1 209 ? -21.902 0.949 -2.884 1.00 88.56 209 PRO A C 1
ATOM 1592 O O . PRO A 1 209 ? -22.384 1.707 -2.036 1.00 88.56 209 PRO A O 1
ATOM 1595 N N . PRO A 1 210 ? -20.597 0.616 -2.874 1.00 92.50 210 PRO A N 1
ATOM 1596 C CA . PRO A 1 210 ? -19.650 1.192 -1.923 1.00 92.50 210 PRO A CA 1
ATOM 1597 C C . PRO A 1 210 ? -19.489 2.698 -2.165 1.00 92.50 210 PRO A C 1
ATOM 1599 O O . PRO A 1 210 ? -19.644 3.178 -3.288 1.00 92.50 210 PRO A O 1
ATOM 1602 N N . MET A 1 211 ? -19.166 3.452 -1.109 1.00 94.62 211 MET A N 1
ATOM 1603 C CA . MET A 1 211 ? -18.984 4.909 -1.202 1.00 94.62 211 MET A CA 1
ATOM 1604 C C . MET A 1 211 ? -17.704 5.294 -1.948 1.00 94.62 211 MET A C 1
ATOM 1606 O O . MET A 1 211 ? -17.617 6.398 -2.478 1.00 94.62 211 MET A O 1
ATOM 1610 N N . ILE A 1 212 ? -16.722 4.391 -1.978 1.00 93.25 212 ILE A N 1
ATOM 1611 C CA . ILE A 1 212 ? -15.470 4.543 -2.721 1.00 93.25 212 ILE A CA 1
ATOM 1612 C C . ILE A 1 212 ? -15.125 3.286 -3.498 1.00 93.25 212 ILE A C 1
ATOM 1614 O O . ILE A 1 212 ? -15.480 2.173 -3.104 1.00 93.25 212 ILE A O 1
ATOM 1618 N N . ASP A 1 213 ? -14.364 3.472 -4.572 1.00 90.62 213 ASP A N 1
ATOM 1619 C CA . ASP A 1 213 ? -13.706 2.375 -5.262 1.00 90.62 213 ASP A CA 1
ATOM 1620 C C . ASP A 1 213 ? -12.464 1.944 -4.468 1.00 90.62 213 ASP A C 1
ATOM 1622 O O . ASP A 1 213 ? -11.505 2.700 -4.299 1.00 90.62 213 ASP A O 1
ATOM 1626 N N . HIS A 1 214 ? -12.487 0.707 -3.969 1.00 88.88 214 HIS A N 1
ATOM 1627 C CA . HIS A 1 214 ? -11.358 0.119 -3.253 1.00 88.88 214 HIS A CA 1
ATOM 1628 C C . HIS A 1 214 ? -10.068 0.123 -4.081 1.00 88.88 214 HIS A C 1
ATOM 1630 O O . HIS A 1 214 ? -8.998 0.403 -3.545 1.00 88.88 214 HIS A O 1
ATOM 1636 N N . ASN A 1 215 ? -10.155 -0.231 -5.365 1.00 85.50 215 ASN A N 1
ATOM 1637 C CA . ASN A 1 215 ? -8.975 -0.383 -6.206 1.00 85.50 215 ASN A CA 1
ATOM 1638 C C . ASN A 1 215 ? -8.328 0.973 -6.455 1.00 85.50 215 ASN A C 1
ATOM 1640 O O . ASN A 1 215 ? -7.108 1.067 -6.395 1.00 85.50 215 ASN A O 1
ATOM 1644 N N . GLU A 1 216 ? -9.133 2.008 -6.689 1.00 87.50 216 GLU A N 1
ATOM 1645 C CA . GLU A 1 216 ? -8.644 3.379 -6.842 1.00 87.50 216 GLU A CA 1
ATOM 1646 C C . GLU A 1 216 ? -7.972 3.877 -5.555 1.00 87.50 216 GLU A C 1
ATOM 1648 O O . GLU A 1 216 ? -6.823 4.314 -5.593 1.00 87.50 216 GLU A O 1
ATOM 1653 N N . PHE A 1 217 ? -8.625 3.696 -4.401 1.00 91.06 217 PHE A N 1
ATOM 1654 C CA . PHE A 1 217 ? -8.060 4.079 -3.105 1.00 91.06 217 PHE A CA 1
ATOM 1655 C C . PHE A 1 217 ? -6.738 3.365 -2.813 1.00 91.06 217 PHE A C 1
ATOM 1657 O O . PHE A 1 217 ? -5.738 3.997 -2.475 1.00 91.06 217 PHE A O 1
ATOM 1664 N N . ALA A 1 218 ? -6.717 2.038 -2.949 1.00 88.19 218 ALA A N 1
ATOM 1665 C CA . ALA A 1 218 ? -5.519 1.256 -2.697 1.00 88.19 218 ALA A CA 1
ATOM 1666 C C . ALA A 1 218 ? -4.400 1.620 -3.686 1.00 88.19 218 ALA A C 1
ATOM 1668 O O . ALA A 1 218 ? -3.234 1.596 -3.296 1.00 88.19 218 ALA A O 1
ATOM 1669 N N . ASN A 1 219 ? -4.728 1.958 -4.942 1.00 86.25 219 ASN A N 1
ATOM 1670 C CA . ASN A 1 219 ? -3.761 2.314 -5.988 1.00 86.25 219 ASN A CA 1
ATOM 1671 C C . ASN A 1 219 ? -3.022 3.587 -5.595 1.00 86.25 219 ASN A C 1
ATOM 1673 O O . ASN A 1 219 ? -1.795 3.631 -5.595 1.00 86.25 219 ASN A O 1
ATOM 1677 N N . ASP A 1 220 ? -3.773 4.601 -5.193 1.00 90.12 220 ASP A N 1
ATOM 1678 C CA . ASP A 1 220 ? -3.209 5.870 -4.767 1.00 90.12 220 ASP A CA 1
ATOM 1679 C C . ASP A 1 220 ? -2.420 5.737 -3.456 1.00 90.12 220 ASP A C 1
ATOM 1681 O O . ASP A 1 220 ? -1.376 6.368 -3.281 1.00 90.12 220 ASP A O 1
ATOM 1685 N N . LEU A 1 221 ? -2.861 4.857 -2.551 1.00 89.56 221 LEU A N 1
ATOM 1686 C CA . LEU A 1 221 ? -2.191 4.612 -1.275 1.00 89.56 221 LEU A CA 1
ATOM 1687 C C . LEU A 1 221 ? -0.784 4.024 -1.474 1.00 89.56 221 LEU A C 1
ATOM 1689 O O . LEU A 1 221 ? 0.190 4.513 -0.903 1.00 89.56 221 LEU A O 1
ATOM 1693 N N . VAL A 1 222 ? -0.654 3.010 -2.334 1.00 85.19 222 VAL A N 1
ATOM 1694 C CA . VAL A 1 222 ? 0.640 2.369 -2.646 1.00 85.19 222 VAL A CA 1
ATOM 1695 C C . VAL A 1 222 ? 1.512 3.208 -3.579 1.00 85.19 222 VAL A C 1
ATOM 1697 O O . VAL A 1 222 ? 2.718 2.976 -3.690 1.00 85.19 222 VAL A O 1
ATOM 1700 N N . HIS A 1 223 ? 0.900 4.183 -4.256 1.00 87.38 223 HIS A N 1
ATOM 1701 C CA . HIS A 1 223 ? 1.564 5.177 -5.084 1.00 87.38 223 HIS A CA 1
ATOM 1702 C C . HIS A 1 223 ? 2.039 6.370 -4.244 1.00 87.38 223 HIS A C 1
ATOM 1704 O O . HIS A 1 223 ? 2.172 7.482 -4.737 1.00 87.38 223 HIS A O 1
ATOM 1710 N N . ASN A 1 224 ? 2.325 6.128 -2.959 1.00 84.50 224 ASN A N 1
ATOM 1711 C CA . ASN A 1 224 ? 2.828 7.114 -2.007 1.00 84.50 224 ASN A CA 1
ATOM 1712 C C . ASN A 1 224 ? 1.910 8.333 -1.833 1.00 84.50 224 ASN A C 1
ATOM 1714 O O . ASN A 1 224 ? 2.385 9.427 -1.536 1.00 84.50 224 ASN A O 1
ATOM 1718 N N . GLY A 1 225 ? 0.591 8.143 -1.943 1.00 89.50 225 GLY A N 1
ATOM 1719 C CA . GLY A 1 225 ? -0.384 9.149 -1.520 1.00 89.50 225 GLY A CA 1
ATOM 1720 C C . GLY A 1 225 ? -0.261 9.529 -0.043 1.00 89.50 225 GLY A C 1
ATOM 1721 O O . GLY A 1 225 ? -0.657 10.620 0.364 1.00 89.50 225 GLY A O 1
ATOM 1722 N N . ILE A 1 226 ? 0.374 8.657 0.742 1.00 90.94 226 ILE A N 1
ATOM 1723 C CA . ILE A 1 226 ? 0.889 8.952 2.074 1.00 90.94 226 ILE A CA 1
ATOM 1724 C C . ILE A 1 226 ? 2.349 8.494 2.192 1.00 90.94 226 ILE A C 1
ATOM 1726 O O . ILE A 1 226 ? 2.751 7.510 1.565 1.00 90.94 226 ILE A O 1
ATOM 1730 N N . ARG A 1 227 ? 3.135 9.181 3.026 1.00 86.38 227 ARG A N 1
ATOM 1731 C CA . ARG A 1 227 ? 4.522 8.812 3.359 1.00 86.38 227 ARG A CA 1
ATOM 1732 C C . ARG A 1 227 ? 4.750 8.841 4.862 1.00 86.38 227 ARG A C 1
ATOM 1734 O O . ARG A 1 227 ? 4.166 9.677 5.546 1.00 86.38 227 ARG A O 1
ATOM 1741 N N . CYS A 1 228 ? 5.602 7.951 5.363 1.00 87.94 228 CYS A N 1
ATOM 1742 C CA . CYS A 1 228 ? 5.983 7.914 6.774 1.00 87.94 228 CYS A CA 1
ATOM 1743 C C . CYS A 1 228 ? 7.402 8.463 6.939 1.00 87.94 228 CYS A C 1
ATOM 1745 O O . CYS A 1 228 ? 8.362 7.830 6.514 1.00 87.94 228 CYS A O 1
ATOM 1747 N N . TRP A 1 229 ? 7.549 9.626 7.556 1.00 84.50 229 TRP A N 1
ATOM 1748 C CA . TRP A 1 229 ? 8.827 10.199 7.959 1.00 84.50 229 TRP A CA 1
ATOM 1749 C C . TRP A 1 229 ? 9.505 9.351 9.025 1.00 84.50 229 TRP A C 1
ATOM 1751 O O . TRP A 1 229 ? 8.845 8.825 9.923 1.00 84.50 229 TRP A O 1
ATOM 1761 N N . ILE A 1 230 ? 10.826 9.225 8.913 1.00 74.06 230 ILE A N 1
ATOM 1762 C CA . ILE A 1 230 ? 11.648 8.470 9.855 1.00 74.06 230 ILE A CA 1
ATOM 1763 C C . ILE A 1 230 ? 12.911 9.268 10.193 1.00 74.06 230 ILE A C 1
ATOM 1765 O O . ILE A 1 230 ? 13.449 9.973 9.341 1.00 74.06 230 ILE A O 1
ATOM 1769 N N . SER A 1 231 ? 13.382 9.191 11.438 1.00 63.50 231 SER A N 1
ATOM 1770 C CA . SER A 1 231 ? 14.598 9.895 11.870 1.00 63.50 231 SER A CA 1
ATOM 1771 C C . SER A 1 231 ? 15.876 9.106 11.598 1.00 63.50 231 SER A C 1
ATOM 1773 O O . SER A 1 231 ? 16.914 9.703 11.317 1.00 63.50 231 SER A O 1
ATOM 1775 N N . SER A 1 232 ? 15.808 7.774 11.638 1.00 59.44 232 SER A N 1
ATOM 1776 C CA . SER A 1 232 ? 16.893 6.882 11.233 1.00 59.44 232 SER A CA 1
ATOM 1777 C C . SER A 1 232 ? 16.361 5.502 10.826 1.00 59.44 232 SER A C 1
ATOM 1779 O O . SER A 1 232 ? 15.238 5.134 11.165 1.00 59.44 232 SER A O 1
ATOM 1781 N N . ASN A 1 233 ? 17.170 4.747 10.086 1.00 53.84 233 ASN A N 1
ATOM 1782 C CA . ASN A 1 233 ? 16.914 3.372 9.641 1.00 53.84 233 ASN A CA 1
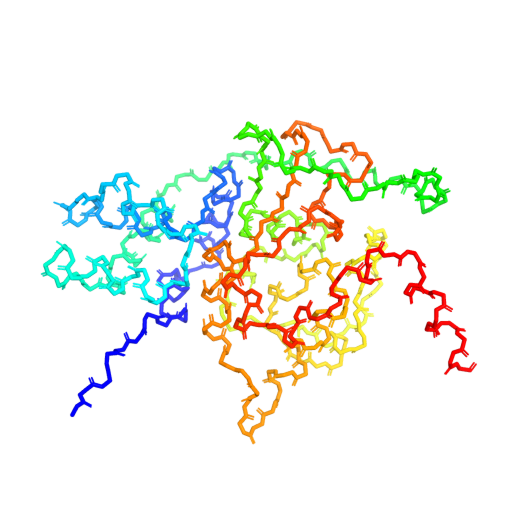ATOM 1783 C C . ASN A 1 233 ? 17.403 2.299 10.636 1.00 53.84 233 ASN A C 1
ATOM 1785 O O . ASN A 1 233 ? 17.023 1.138 10.511 1.00 53.84 233 ASN A O 1
ATOM 1789 N N . GLU A 1 234 ? 18.248 2.664 11.603 1.00 49.41 234 GLU A N 1
ATOM 1790 C CA . GLU A 1 234 ? 19.002 1.708 12.433 1.00 49.41 234 GLU A CA 1
ATOM 1791 C C . GLU A 1 234 ? 18.465 1.584 13.863 1.00 49.41 234 GLU A C 1
ATOM 1793 O O . GLU A 1 234 ? 18.669 0.572 14.531 1.00 49.41 234 GLU A O 1
ATOM 1798 N N . SER A 1 235 ? 17.753 2.597 14.352 1.00 49.91 235 SER A N 1
ATOM 1799 C CA . SER A 1 235 ? 17.077 2.556 15.647 1.00 49.91 235 SER A CA 1
ATOM 1800 C C . SER A 1 235 ? 15.899 3.520 15.629 1.00 49.91 235 SER A C 1
ATOM 1802 O O . SER A 1 235 ? 16.014 4.638 15.137 1.00 49.91 235 SER A O 1
ATOM 1804 N N . TRP A 1 236 ? 14.753 3.060 16.126 1.00 54.75 236 TRP A N 1
ATOM 1805 C CA . TRP A 1 236 ? 13.528 3.851 16.206 1.00 54.75 236 TRP A CA 1
ATOM 1806 C C . TRP A 1 236 ? 13.473 4.509 17.591 1.00 54.75 236 TRP A C 1
ATOM 1808 O O . TRP A 1 236 ? 13.067 3.839 18.547 1.00 54.75 236 TRP A O 1
ATOM 1818 N N . PRO A 1 237 ? 13.945 5.760 17.770 1.00 48.19 237 PRO A N 1
ATOM 1819 C CA . PRO A 1 237 ? 13.715 6.479 19.013 1.00 48.19 237 PRO A CA 1
ATOM 1820 C C . PRO A 1 237 ? 12.214 6.612 19.290 1.00 48.19 237 PRO A C 1
ATOM 1822 O O . PRO A 1 237 ? 11.378 6.540 18.387 1.00 48.19 237 PRO A O 1
ATOM 1825 N N . GLU A 1 238 ? 11.873 6.784 20.566 1.00 51.59 238 GLU A N 1
ATOM 1826 C CA . GLU A 1 238 ? 10.497 6.963 21.031 1.00 51.59 238 GLU A CA 1
ATOM 1827 C C . GLU A 1 238 ? 9.785 8.054 20.214 1.00 51.59 238 GLU A C 1
ATOM 1829 O O . GLU A 1 238 ? 10.148 9.225 20.281 1.00 51.59 238 GLU A O 1
ATOM 1834 N N . GLY A 1 239 ? 8.778 7.658 19.427 1.00 56.38 239 GLY A N 1
ATOM 1835 C CA . GLY A 1 239 ? 7.958 8.573 18.628 1.00 56.38 239 GLY A CA 1
ATOM 1836 C C . GLY A 1 239 ? 8.226 8.583 17.122 1.00 56.38 239 GLY A C 1
ATOM 1837 O O . GLY A 1 239 ? 7.379 9.096 16.398 1.00 56.38 239 GLY A O 1
ATOM 1838 N N . ASP A 1 240 ? 9.304 7.962 16.635 1.00 65.75 240 ASP A N 1
ATOM 1839 C CA . ASP A 1 240 ? 9.614 7.863 15.203 1.00 65.75 240 ASP A CA 1
ATOM 1840 C C . ASP A 1 240 ? 9.366 6.437 14.717 1.00 65.75 240 ASP A C 1
ATOM 1842 O O . ASP A 1 240 ? 10.295 5.651 14.602 1.00 65.75 240 ASP A O 1
ATOM 1846 N N . ALA A 1 241 ? 8.115 6.048 14.481 1.00 79.56 241 ALA A N 1
ATOM 1847 C CA . ALA A 1 241 ? 7.827 4.710 13.970 1.00 79.56 241 ALA A CA 1
ATOM 1848 C C . ALA A 1 241 ? 6.559 4.677 13.111 1.00 79.56 241 ALA A C 1
ATOM 1850 O O . ALA A 1 241 ? 5.646 5.472 13.336 1.00 79.56 241 ALA A O 1
ATOM 1851 N N . PRO A 1 242 ? 6.424 3.706 12.190 1.00 87.06 242 PRO A N 1
ATOM 1852 C CA . PRO A 1 242 ? 5.258 3.604 11.308 1.00 87.06 242 PRO A CA 1
ATOM 1853 C C . PRO A 1 242 ? 3.914 3.440 12.017 1.00 87.06 242 PRO A C 1
ATOM 1855 O O . PRO A 1 242 ? 2.866 3.707 11.426 1.00 87.06 242 PRO A O 1
ATOM 1858 N N . TRP A 1 243 ? 3.909 3.009 13.276 1.00 85.38 243 TRP A N 1
ATOM 1859 C CA . TRP A 1 243 ? 2.695 2.936 14.081 1.00 85.38 243 TRP A CA 1
ATOM 1860 C C . TRP A 1 243 ? 2.330 4.270 14.742 1.00 85.38 243 TRP A C 1
ATOM 1862 O O . TRP A 1 243 ? 1.252 4.358 15.316 1.00 85.38 243 TRP A O 1
ATOM 1872 N N . HIS A 1 244 ? 3.156 5.316 14.679 1.00 84.31 244 HIS A N 1
ATOM 1873 C CA . HIS A 1 244 ? 2.840 6.630 15.244 1.00 84.31 244 HIS A CA 1
ATOM 1874 C C . HIS A 1 244 ? 2.158 7.542 14.206 1.00 84.31 244 HIS A C 1
ATOM 1876 O O . HIS A 1 244 ? 2.773 7.873 13.195 1.00 84.31 244 HIS A O 1
ATOM 1882 N N . PRO A 1 245 ? 0.918 8.016 14.455 1.00 85.06 245 PRO A N 1
ATOM 1883 C CA . PRO A 1 245 ? 0.186 8.904 13.544 1.00 85.06 245 PRO A CA 1
ATOM 1884 C C . PRO A 1 245 ? 0.940 10.161 13.082 1.00 85.06 245 PRO A C 1
ATOM 1886 O O . PRO A 1 245 ? 0.772 10.577 11.938 1.00 85.06 245 PRO A O 1
ATOM 1889 N N . TYR A 1 246 ? 1.770 10.755 13.949 1.00 81.38 246 TYR A N 1
ATOM 1890 C CA . TYR A 1 246 ? 2.523 11.984 13.657 1.00 81.38 246 TYR A CA 1
ATOM 1891 C C . TYR A 1 246 ? 3.670 11.794 12.661 1.00 81.38 246 TYR A C 1
ATOM 1893 O O . TYR A 1 246 ? 4.134 12.776 12.083 1.00 81.38 246 TYR A O 1
ATOM 1901 N N . CYS A 1 247 ? 4.122 10.558 12.435 1.00 82.69 247 CYS A N 1
ATOM 1902 C CA . CYS A 1 247 ? 5.173 10.279 11.459 1.00 82.69 247 CYS A CA 1
ATOM 1903 C C . CYS A 1 247 ? 4.662 10.378 10.022 1.00 82.69 247 CYS A C 1
ATOM 1905 O O . CYS A 1 247 ? 5.453 10.383 9.090 1.00 82.69 247 CYS A O 1
ATOM 1907 N N . TRP A 1 248 ? 3.353 10.446 9.806 1.00 87.94 248 TRP A N 1
ATOM 1908 C CA . TRP A 1 248 ? 2.783 10.308 8.479 1.00 87.94 248 TRP A CA 1
ATOM 1909 C C . TRP A 1 248 ? 2.298 11.630 7.899 1.00 87.94 248 TRP A C 1
ATOM 1911 O O . TRP A 1 248 ? 1.605 12.423 8.540 1.00 87.94 248 TRP A O 1
ATOM 1921 N N . GLU A 1 249 ? 2.588 11.815 6.621 1.00 87.06 249 GLU A N 1
ATOM 1922 C CA . GLU A 1 249 ? 2.119 12.935 5.824 1.00 87.06 249 GLU A CA 1
ATOM 1923 C C . GLU A 1 249 ? 1.223 12.439 4.695 1.00 87.06 249 GLU A C 1
ATOM 1925 O O . GLU A 1 249 ? 1.557 11.482 3.994 1.00 87.06 249 GLU A O 1
ATOM 1930 N N . VAL A 1 250 ? 0.094 13.121 4.516 1.00 90.38 250 VAL A N 1
ATOM 1931 C CA . VAL A 1 250 ? -0.838 12.881 3.417 1.00 90.38 250 VAL A CA 1
ATOM 1932 C C . VAL A 1 250 ? -0.536 13.871 2.299 1.00 90.38 250 VAL A C 1
ATOM 1934 O O . VAL A 1 250 ? -0.512 15.078 2.534 1.00 90.38 250 VAL A O 1
ATOM 1937 N N . MET A 1 251 ? -0.294 13.372 1.087 1.00 87.75 251 MET A N 1
ATOM 1938 C CA . MET A 1 251 ? 0.033 14.221 -0.058 1.00 87.75 251 MET A CA 1
ATOM 1939 C C . MET A 1 251 ? -1.170 15.079 -0.464 1.00 87.75 251 MET A C 1
ATOM 1941 O O . MET A 1 251 ? -2.297 14.585 -0.413 1.00 87.75 251 MET A O 1
ATOM 1945 N N . PRO A 1 252 ? -0.971 16.337 -0.912 1.00 88.38 252 PRO A N 1
ATOM 1946 C CA . PRO A 1 252 ? -2.081 17.224 -1.264 1.00 88.38 252 PRO A CA 1
ATOM 1947 C C . PRO A 1 252 ? -3.047 16.619 -2.289 1.00 88.38 252 PRO A C 1
ATOM 1949 O O . PRO A 1 252 ? -4.251 16.605 -2.049 1.00 88.38 252 PRO A O 1
ATOM 1952 N N . TRP A 1 253 ? -2.521 16.033 -3.371 1.00 87.19 253 TRP A N 1
ATOM 1953 C CA . TRP A 1 253 ? -3.331 15.391 -4.415 1.00 87.19 253 TRP A CA 1
ATOM 1954 C C . TRP A 1 253 ? -4.162 14.220 -3.870 1.00 87.19 253 TRP A C 1
ATOM 1956 O O . TRP A 1 253 ? -5.304 14.016 -4.272 1.00 87.19 253 TRP A O 1
ATOM 1966 N N . PHE A 1 254 ? -3.607 13.472 -2.915 1.00 92.94 254 PHE A N 1
ATOM 1967 C CA . PHE A 1 254 ? -4.278 12.341 -2.288 1.00 92.94 254 PHE A CA 1
ATOM 1968 C C . PHE A 1 254 ? -5.352 12.823 -1.312 1.00 92.94 254 PHE A C 1
ATOM 1970 O O . PHE A 1 254 ? -6.463 12.297 -1.283 1.00 92.94 254 PHE A O 1
ATOM 1977 N N . PHE A 1 255 ? -5.044 13.854 -0.521 1.00 92.88 255 PHE A N 1
ATOM 1978 C CA . PHE A 1 255 ? -5.990 14.441 0.419 1.00 92.88 255 PHE A CA 1
ATOM 1979 C C . PHE A 1 255 ? -7.184 15.072 -0.294 1.00 92.88 255 PHE A C 1
ATOM 1981 O O . PHE A 1 255 ? -8.300 14.947 0.194 1.00 92.88 255 PHE A O 1
ATOM 1988 N N . GLU A 1 256 ? -6.985 15.723 -1.441 1.00 90.62 256 GLU A N 1
ATOM 1989 C CA . GLU A 1 256 ? -8.082 16.286 -2.237 1.00 90.62 256 GLU A CA 1
ATOM 1990 C C . GLU A 1 256 ? -9.094 15.214 -2.654 1.00 90.62 256 GLU A C 1
ATOM 1992 O O . GLU A 1 256 ? -10.302 15.427 -2.531 1.00 90.62 256 GLU A O 1
ATOM 1997 N N . GLN A 1 257 ? -8.608 14.045 -3.070 1.00 92.44 257 GLN A N 1
ATOM 1998 C CA . GLN A 1 257 ? -9.445 12.939 -3.524 1.00 92.44 257 GLN A CA 1
ATOM 1999 C C . GLN A 1 257 ? -10.071 12.147 -2.365 1.00 92.44 257 GLN A C 1
ATOM 2001 O O . GLN A 1 257 ? -11.263 11.836 -2.380 1.00 92.44 257 GLN A O 1
ATOM 2006 N N . TRP A 1 258 ? -9.296 11.867 -1.317 1.00 95.56 258 TRP A N 1
ATOM 2007 C CA . TRP A 1 258 ? -9.686 10.991 -0.206 1.00 95.56 258 TRP A CA 1
ATOM 2008 C C . TRP A 1 258 ? -9.998 11.757 1.081 1.00 95.56 258 TRP A C 1
ATOM 2010 O O . TRP A 1 258 ? -9.970 11.196 2.181 1.00 95.56 258 TRP A O 1
ATOM 2020 N N . ARG A 1 259 ? -10.335 13.047 0.949 1.00 93.50 259 ARG A N 1
ATOM 2021 C CA . ARG A 1 259 ? -10.530 13.987 2.060 1.00 93.50 259 ARG A CA 1
ATOM 2022 C C . ARG A 1 259 ? -11.416 13.429 3.153 1.00 93.50 259 ARG A C 1
ATOM 2024 O O . ARG A 1 259 ? -11.087 13.529 4.324 1.00 93.50 259 ARG A O 1
ATOM 2031 N N . PHE A 1 260 ? -12.548 12.845 2.780 1.00 92.88 260 PHE A N 1
ATOM 2032 C CA . PHE A 1 260 ? -13.532 12.375 3.747 1.00 92.88 260 PHE A CA 1
ATOM 2033 C C . PHE A 1 260 ? -13.018 11.176 4.578 1.00 92.88 260 PHE A C 1
ATOM 2035 O O . PHE A 1 260 ? -13.437 11.009 5.720 1.00 92.88 260 PHE A O 1
ATOM 2042 N N . ILE A 1 261 ? -12.073 10.383 4.050 1.00 95.94 261 ILE A N 1
ATOM 2043 C CA . ILE A 1 261 ? -11.394 9.295 4.775 1.00 95.94 261 ILE A CA 1
ATOM 2044 C C . ILE A 1 261 ? -10.326 9.850 5.718 1.00 95.94 261 ILE A C 1
ATOM 2046 O O . ILE A 1 261 ? -10.220 9.390 6.855 1.00 95.94 261 ILE A O 1
ATOM 2050 N N . PHE A 1 262 ? -9.562 10.850 5.280 1.00 93.56 262 PHE A N 1
ATOM 2051 C CA . PHE A 1 262 ? -8.447 11.428 6.040 1.00 93.56 262 PHE A CA 1
ATOM 2052 C C . PHE A 1 262 ? -8.818 12.696 6.815 1.00 93.56 262 PHE A C 1
ATOM 2054 O O . PHE A 1 262 ? -7.958 13.339 7.410 1.00 93.56 262 PHE A O 1
ATOM 2061 N N . GLN A 1 263 ? -10.095 13.070 6.853 1.00 87.75 263 GLN A N 1
ATOM 2062 C CA . GLN A 1 263 ? -10.543 14.246 7.587 1.00 87.75 263 GLN A CA 1
ATOM 2063 C C . GLN A 1 263 ? -10.181 14.081 9.065 1.00 87.75 263 GLN A C 1
ATOM 2065 O O . GLN A 1 263 ? -10.542 13.087 9.694 1.00 87.75 263 GLN A O 1
ATOM 2070 N N . ASN A 1 264 ? -9.459 15.069 9.597 1.00 84.06 264 ASN A N 1
ATOM 2071 C CA . ASN A 1 264 ? -9.000 15.102 10.983 1.00 84.06 264 ASN A CA 1
ATOM 2072 C C . ASN A 1 264 ? -8.179 13.868 11.401 1.00 84.06 264 ASN A C 1
ATOM 2074 O O . ASN A 1 264 ? -8.183 13.482 12.563 1.00 84.06 264 ASN A O 1
ATOM 2078 N N . TYR A 1 265 ? -7.459 13.236 10.470 1.00 84.44 265 TYR A N 1
ATOM 2079 C CA . TYR A 1 265 ? -6.618 12.073 10.779 1.00 84.44 265 TYR A CA 1
ATOM 2080 C C . TYR A 1 265 ? -5.550 12.355 11.856 1.00 84.44 265 TYR A C 1
ATOM 2082 O O . TYR A 1 265 ? -5.079 11.438 12.517 1.00 84.44 265 TYR A O 1
ATOM 2090 N N . MET A 1 266 ? -5.197 13.627 12.058 1.00 81.62 266 MET A N 1
ATOM 2091 C CA . MET A 1 266 ? -4.286 14.072 13.114 1.00 81.62 266 MET A CA 1
ATOM 2092 C C . MET A 1 266 ? -4.921 14.101 14.511 1.00 81.62 266 MET A C 1
ATOM 2094 O O . MET A 1 266 ? -4.186 14.086 15.492 1.00 81.62 266 MET A O 1
ATOM 2098 N N . ASP A 1 267 ? -6.251 14.073 14.637 1.00 82.06 267 ASP A N 1
ATOM 2099 C CA . ASP A 1 267 ? -6.915 13.975 15.946 1.00 82.06 267 ASP A CA 1
ATOM 2100 C C . ASP A 1 267 ? -6.619 12.618 16.610 1.00 82.06 267 ASP A C 1
ATOM 2102 O O . ASP A 1 267 ? -6.535 12.528 17.830 1.00 82.06 267 ASP A O 1
ATOM 2106 N N . ASP A 1 268 ? -6.381 11.569 15.810 1.00 73.81 268 ASP A N 1
ATOM 2107 C CA . ASP A 1 268 ? -5.955 10.244 16.291 1.00 73.81 268 ASP A CA 1
ATOM 2108 C C . ASP A 1 268 ? -4.550 10.256 16.911 1.00 73.81 268 ASP A C 1
ATOM 2110 O O . ASP A 1 268 ? -4.160 9.321 17.614 1.00 73.81 268 ASP A O 1
ATOM 2114 N N . ALA A 1 269 ? -3.769 11.289 16.603 1.00 65.50 269 ALA A N 1
ATOM 2115 C CA . ALA A 1 269 ? -2.425 11.471 17.111 1.00 65.50 269 ALA A CA 1
ATOM 2116 C C . ALA A 1 269 ? -2.433 12.111 18.510 1.00 65.50 269 ALA A C 1
ATOM 2118 O O . ALA A 1 269 ? -1.522 11.873 19.304 1.00 65.50 269 ALA A O 1
ATOM 2119 N N . ASP A 1 270 ? -3.477 12.881 18.832 1.00 59.66 270 ASP A N 1
ATOM 2120 C CA . ASP A 1 270 ? -3.604 13.545 20.119 1.00 59.66 270 ASP A CA 1
ATOM 2121 C C . ASP A 1 270 ? -4.165 12.578 21.176 1.00 59.66 270 ASP A C 1
ATOM 2123 O O . ASP A 1 270 ? -5.170 11.887 20.992 1.00 59.66 270 ASP A O 1
ATOM 2127 N N . SER A 1 271 ? -3.509 12.548 22.336 1.00 48.31 271 SER A N 1
ATOM 2128 C CA . SER A 1 271 ? -3.838 11.717 23.507 1.00 48.31 271 SER A CA 1
ATOM 2129 C C . SER A 1 271 ? -5.297 11.836 23.999 1.00 48.31 271 SER A C 1
ATOM 2131 O O . SER A 1 271 ? -5.771 11.013 24.788 1.00 48.31 271 SER A O 1
ATOM 2133 N N . SER A 1 272 ? -6.033 12.835 23.508 1.00 41.56 272 SER 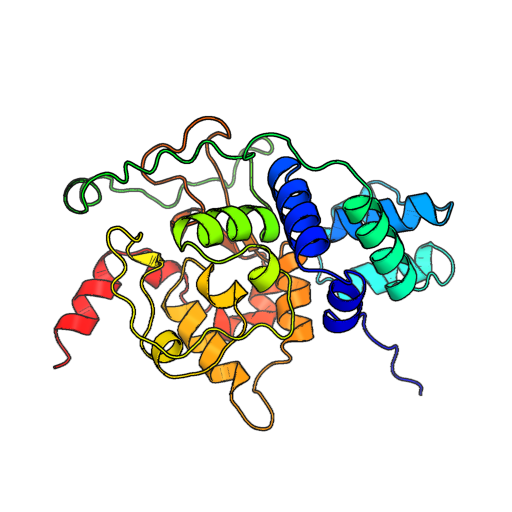A N 1
ATOM 2134 C CA . SER A 1 272 ? -7.436 13.111 23.804 1.00 41.56 272 SER A CA 1
ATOM 2135 C C . SER A 1 272 ? -8.436 12.142 23.147 1.00 41.56 272 SER A C 1
ATOM 2137 O O . SER A 1 272 ? -9.525 11.958 23.705 1.00 41.56 272 SER A O 1
ATOM 2139 N N . TYR A 1 273 ? -8.084 11.435 22.058 1.00 41.88 273 TYR A N 1
ATOM 2140 C CA . TYR A 1 273 ? -8.996 10.468 21.411 1.00 41.88 273 TYR A CA 1
ATOM 2141 C C . TYR A 1 273 ? -9.395 9.316 22.354 1.00 41.88 273 TYR A C 1
ATOM 2143 O O . TYR A 1 273 ? -10.545 8.870 22.376 1.00 41.88 273 TYR A O 1
ATOM 2151 N N . GLN A 1 274 ? -8.478 8.874 23.222 1.00 41.84 274 GLN A N 1
ATOM 2152 C CA . GLN A 1 274 ? -8.772 7.837 24.222 1.00 41.84 274 GLN A CA 1
ATOM 2153 C C . GLN A 1 274 ? -9.638 8.338 25.387 1.00 41.84 274 GLN A C 1
ATOM 2155 O O . GLN A 1 274 ? -10.361 7.556 26.010 1.00 41.84 274 GLN A O 1
ATOM 2160 N N . TYR A 1 275 ? -9.606 9.642 25.669 1.00 34.97 275 TYR A N 1
ATOM 2161 C CA . TYR A 1 275 ? -10.315 10.235 26.803 1.00 34.97 275 TYR A CA 1
ATOM 2162 C C . TYR A 1 275 ? -11.799 10.501 26.516 1.00 34.97 275 TYR A C 1
ATOM 2164 O O . TYR A 1 275 ? -12.608 10.545 27.442 1.00 34.97 275 TYR A O 1
ATOM 2172 N N . GLN A 1 276 ? -12.185 10.652 25.245 1.00 36.50 276 GLN A N 1
ATOM 2173 C CA . GLN A 1 276 ? -13.580 10.909 24.871 1.00 36.50 276 GLN A CA 1
ATOM 2174 C C . GLN A 1 276 ? -14.420 9.627 24.774 1.00 36.50 276 GLN A C 1
ATOM 2176 O O . GLN A 1 276 ? -15.584 9.639 25.166 1.00 36.50 276 GLN A O 1
ATOM 2181 N N . LYS A 1 277 ? -13.839 8.493 24.354 1.00 37.34 277 LYS A N 1
ATOM 2182 C CA . LYS A 1 277 ? -14.587 7.225 24.213 1.00 37.34 277 LYS A CA 1
ATOM 2183 C C . LYS A 1 277 ? -14.863 6.514 25.546 1.00 37.34 277 LYS A C 1
ATOM 2185 O O . LYS A 1 277 ? -15.821 5.756 25.640 1.00 37.34 277 LYS A O 1
ATOM 2190 N N . SER A 1 278 ? -14.076 6.792 26.588 1.00 34.53 278 SER A N 1
ATOM 2191 C CA . SER A 1 278 ? -14.264 6.232 27.938 1.00 34.53 278 SER A CA 1
ATOM 2192 C C . SER A 1 278 ? -15.354 6.930 28.767 1.00 34.53 278 SER A C 1
ATOM 2194 O O . SER A 1 278 ? -15.673 6.464 29.857 1.00 34.53 278 SER A O 1
ATOM 2196 N N . ARG A 1 279 ? -15.948 8.024 28.264 1.00 32.31 279 ARG A N 1
ATOM 2197 C CA . ARG A 1 279 ? -17.010 8.796 28.941 1.00 32.31 279 ARG A CA 1
ATOM 2198 C C . ARG A 1 279 ? -18.380 8.743 28.258 1.00 32.31 279 ARG A C 1
ATOM 2200 O O . ARG A 1 279 ? -19.291 9.441 28.690 1.00 32.31 279 ARG A O 1
ATOM 2207 N N . SER A 1 280 ? -18.535 7.942 27.206 1.00 35.75 280 SER A N 1
ATOM 2208 C CA . SER A 1 280 ? -19.810 7.779 26.487 1.00 35.75 280 SER A CA 1
ATOM 2209 C C . SER A 1 280 ? -20.514 6.445 26.775 1.00 35.75 280 SER A C 1
ATOM 2211 O O . SER A 1 280 ? -21.311 5.997 25.954 1.00 35.75 280 SER A O 1
ATOM 2213 N N . ILE A 1 281 ? -20.232 5.826 27.928 1.00 33.97 281 ILE A N 1
ATOM 2214 C CA . ILE A 1 281 ? -20.991 4.696 28.493 1.00 33.97 281 ILE A CA 1
ATOM 2215 C C . ILE A 1 281 ? -21.502 5.110 29.869 1.00 33.97 281 ILE A C 1
ATOM 2217 O O . ILE A 1 281 ? -20.678 5.649 30.644 1.00 33.97 281 ILE A O 1
#

Foldseek 3Di:
DPPPPQQFLQLLLVLQPDLLLLLQLLQQCLLVLDFLLQLLQQLQVVVVHHDDPVLSVCLQAAAPRVSVVVCCVVVPRDDSSSSSSNSSVVSSPDGGDPDRSAPDPLPDDDPVVLPPPPDDLPPPVPDPPFDWHFLSNLLSVLCVLVVHRSSQLSHQPRWQDLDDDDRPDDDPQLPADPLNNHAIDRPSLSSQSFNQLSNVVSQQVPDVVRVDDPRSLVRRRSSPQKIFTARDSHDGPPQRGSNQLSRMDGHPNSCVVCVVSCPPSCVSNDPCVVVVVVPPD

InterPro domains:
  IPR021833 Protein of unknown function DUF3425 [PF11905] (165-262)

Secondary structure (DSSP, 8-state):
--------HHHHHTT--SHHHHHHHHHHHHHTT--HHHHHHHHHHHTT----HHHHHGGGSS-HHHHHHHHHHHTTS--HHHHHHHHHHHHHHSPPPSS-SS-----PPPTTTTTS---PPP-GGG-TT--EE-HHHHHHHHHHHTT--HHHHT-TT-B--------TT--GGGSPPHHHHHS--BGGGGG-S-HHHHHHHHHHHHSSS-SS-HHHHHHHIIIIIEEEE-S-SS---TT-STT-GGGEEE-HHHHHHHHHHHTTGGGGGSTTHHHHHTT--

=== Feature glossary ===
Key to the feature types in this record:

Secondary structure (8-state, DSSP). Secondary structure is the local, repeating backbone conformation. DSSP classifies it into eight states by reading the hydrogen-bond network: three helix types (H, G, I), two β types (E, B), two non-regular types (T, S), and unstructured coil (-).

Backbone torsions (φ/ψ). Backbone dihedral angles. Every residue except chain termini has a φ (preceding-C → N → Cα → C) and a ψ (N → Cα → C → next-N). They are reported in degrees following the IUPAC sign convention. Secondary structure is essentially a statement about which (φ, ψ) basin each residue occupies.

Predicted aligned error. Predicted Aligned Error (PAE) is an AlphaFold confidence matrix: entry (i, j) is the expected error in the position of residue j, in ångströms, when the prediction is superimposed on the true structure at residue i. Low PAE within a block of residues means that block is internally rigid and well-predicted; high PAE between two blocks means their relative placement is uncertain even if each block individually is confident.

B-factor. B-factor (Debye–Waller factor) reflects atomic displacement in the crystal lattice. It is an experimental observable (units Å²), not a prediction; low values mean the atom is pinned down, high values mean it moves or is heterogeneous across the crystal.

Secondary structure (3-state, P-SEA). Three-state secondary structure (P-SEA) collapses the eight DSSP classes into helix (a), strand (b), and coil (c). P-SEA assigns these from Cα geometry alone — distances and angles — without requiring backbone oxygens, so it works on any Cα trace.

Sequence. Primary structure: the covalent order of the twenty standard amino acids along the backbone. Two proteins with the same sequence will (almost always) fold to the same structure; two with 30% identity often share a fold but not the details.

pLDDT. pLDDT is the predicted lDDT-Cα score: AlphaFold's confidence that the local environment of each residue (all inter-atomic distances within 15 Å) is correctly placed. It is a per-residue number between 0 and 100, with higher meaning more reliable.

InterPro / GO / CATH / organism. Functional annotations link the protein to curated databases. InterPro entries identify conserved domains and families by matching the sequence against member-database signatures (Pfam, PROSITE, CDD, …). Gene Ontology (GO) terms describe molecular function, biological process, and cellular component in a controlled vocabulary. CATH places the structure in a hierarchical fold classification (Class/Architecture/Topology/Homologous-superfamily). The organism is the source species.

Contact-map, Ramachandran, and PAE plots. Three diagnostic plots accompany the record. The Cα contact map visualizes the tertiary structure as a 2D adjacency matrix (8 Å cutoff, sequence-local contacts suppressed). The Ramachandran plot shows the distribution of backbone (φ, ψ) torsions, with points in the α and β basins reflecting secondary structure content. The PAE plot shows AlphaFold's inter-residue confidence as a color matrix.

mmCIF coordinates. The mmCIF table is the protein's shape written out atom by atom. For each backbone N, Cα, C, and carbonyl O, it records an (x, y, z) coordinate triple in Å plus the residue type, chain letter, and residue number.

Radius of gyration, Cα contacts, bounding box. Three whole-structure scalars: the radius of gyration (RMS distance of Cα from centroid, in Å), the count of Cα–Cα contacts (pairs closer than 8 Å and separated by more than four residues in sequence — i.e. tertiary, not local, contacts), and the bounding-box dimensions. Together they distinguish compact globular folds from extended fibres or disordered chains.

Foldseek 3Di. The Foldseek 3Di string encodes local tertiary geometry as a 20-letter alphabet — one character per residue — derived from the relative positions of nearby Cα atoms. Unlike the amino-acid sequence, 3Di is a direct function of the 3D structure, so two proteins with the same fold have similar 3Di strings even at low sequence identity.

Rendered structure images. Six rendered views show the 3D structure from the faces of a cube — i.e. along ±x, ±y, ±z. Rendering representation is drawn randomly per protein from cartoon (secondary-structure ribbons), sticks (backbone bonds), or molecular surface; coloring is either N→C rainbow (blue at the N-terminus through red at the C-terminus) or one color per chain.

Nearest PDB structures. The Foldseek neighbor list gives the closest experimentally determined structures in the PDB, ranked by structural alignment. TM-score near 1 means near-identical fold; near 0.3 means only rough topology match. This is how one finds what a novel AlphaFold prediction most resembles in the solved-structure universe.

Solvent-accessible surface area. SASA measures how much of the protein is reachable by solvent. It is computed by rolling a water-sized probe over the atomic surface and summing the exposed area (Å²). Per-residue SASA distinguishes core (buried, low SASA) from surface (exposed, high SASA) residues; total SASA is a whole-molecule size measure.